Protein AF-A0A9D9H3B2-F1 (afdb_monomer_lite)

Structure (mmCIF, N/CA/C/O backbone):
data_AF-A0A9D9H3B2-F1
#
_entry.id   AF-A0A9D9H3B2-F1
#
loop_
_atom_site.group_PDB
_atom_site.id
_atom_site.type_symbol
_atom_site.label_atom_id
_atom_site.label_alt_id
_atom_site.label_comp_id
_atom_site.label_asym_id
_atom_site.label_entity_id
_atom_site.label_seq_id
_atom_site.pdbx_PDB_ins_code
_atom_site.Cartn_x
_atom_site.Cartn_y
_atom_site.Cartn_z
_atom_site.occupancy
_atom_site.B_iso_or_equiv
_atom_site.auth_seq_id
_atom_site.auth_comp_id
_atom_site.auth_asym_id
_atom_site.auth_atom_id
_atom_site.pdbx_PDB_model_num
ATOM 1 N N . MET A 1 1 ? -29.397 2.496 -4.990 1.00 40.19 1 MET A N 1
ATOM 2 C CA . MET A 1 1 ? -30.088 1.725 -3.930 1.00 40.19 1 MET A CA 1
ATOM 3 C C . MET A 1 1 ? -30.331 0.296 -4.402 1.00 40.19 1 MET A C 1
ATOM 5 O O . MET A 1 1 ? -31.343 0.031 -5.039 1.00 40.19 1 MET A O 1
ATOM 9 N N . LYS A 1 2 ? -29.401 -0.621 -4.127 1.00 34.69 2 LYS A N 1
ATOM 10 C CA . LYS A 1 2 ? -29.615 -2.064 -4.292 1.00 34.69 2 LYS A CA 1
ATOM 11 C C . LYS A 1 2 ? -29.279 -2.721 -2.957 1.00 34.69 2 LYS A C 1
ATOM 13 O O . LYS A 1 2 ? -28.171 -2.572 -2.462 1.00 34.69 2 LYS A O 1
ATOM 18 N N . LYS A 1 3 ? -30.294 -3.327 -2.344 1.00 42.91 3 LYS A N 1
ATOM 19 C CA . LYS A 1 3 ? -30.206 -4.092 -1.098 1.00 42.91 3 LYS A CA 1
ATOM 20 C C . LYS A 1 3 ? -29.809 -5.515 -1.480 1.00 42.91 3 LYS A C 1
ATOM 22 O O . LYS A 1 3 ? -30.503 -6.096 -2.312 1.00 42.91 3 LYS A O 1
ATOM 27 N N . TYR A 1 4 ? -28.764 -6.069 -0.876 1.00 43.66 4 TYR A N 1
ATOM 28 C CA . TYR A 1 4 ? -28.462 -7.493 -0.999 1.00 43.66 4 TYR A CA 1
ATOM 29 C C . TYR A 1 4 ? -28.597 -8.176 0.361 1.00 43.66 4 TYR A C 1
ATOM 31 O O . TYR A 1 4 ? -28.068 -7.725 1.372 1.00 43.66 4 TYR A O 1
ATOM 39 N N . LEU A 1 5 ? -29.430 -9.216 0.346 1.00 35.59 5 LEU A N 1
ATOM 40 C CA . LEU A 1 5 ? -29.776 -10.111 1.440 1.00 35.59 5 LEU A CA 1
ATOM 41 C C . LEU A 1 5 ? -28.624 -11.089 1.695 1.00 35.59 5 LEU A C 1
ATOM 43 O O . LEU A 1 5 ? -28.139 -11.724 0.763 1.00 35.59 5 LEU A O 1
ATOM 47 N N . ILE A 1 6 ? -28.247 -11.241 2.963 1.00 43.28 6 ILE A N 1
ATOM 48 C CA . ILE A 1 6 ? -27.284 -12.235 3.443 1.00 43.28 6 ILE A CA 1
ATOM 49 C C . ILE A 1 6 ? -28.028 -13.562 3.651 1.00 43.28 6 ILE A C 1
ATOM 51 O O . ILE A 1 6 ? -28.992 -13.610 4.416 1.00 43.28 6 ILE A O 1
ATOM 55 N N . LEU A 1 7 ? -27.573 -14.643 3.009 1.00 36.09 7 LEU A N 1
ATOM 56 C CA . LEU A 1 7 ? -27.883 -16.010 3.437 1.00 36.09 7 LEU A CA 1
ATOM 57 C C . LEU A 1 7 ? -26.655 -16.595 4.138 1.00 36.09 7 LEU A C 1
ATOM 59 O O . LEU A 1 7 ? -25.612 -16.801 3.528 1.00 36.09 7 LEU A O 1
ATOM 63 N N . SER A 1 8 ? -26.817 -16.859 5.431 1.00 36.03 8 SER A N 1
ATOM 64 C CA . SER A 1 8 ? -25.875 -17.590 6.272 1.00 36.03 8 SER A CA 1
ATOM 65 C C . SER A 1 8 ? -26.136 -19.094 6.147 1.00 36.03 8 SER A C 1
ATOM 67 O O . SER A 1 8 ? -27.286 -19.528 6.228 1.00 36.03 8 SER A O 1
ATOM 69 N N . ALA A 1 9 ? -25.080 -19.891 5.983 1.00 36.03 9 ALA A N 1
ATOM 70 C CA . ALA A 1 9 ? -25.130 -21.338 6.154 1.00 36.03 9 ALA A CA 1
ATOM 71 C C . ALA A 1 9 ? -23.910 -21.793 6.966 1.00 36.03 9 ALA A C 1
ATOM 73 O O . ALA A 1 9 ? -22.800 -21.912 6.456 1.00 36.03 9 ALA A O 1
ATOM 74 N N . ILE A 1 10 ? -24.148 -22.025 8.256 1.00 40.66 10 ILE A N 1
ATOM 75 C CA . ILE A 1 10 ? -23.237 -22.687 9.190 1.00 40.66 10 ILE A CA 1
ATOM 76 C C . ILE A 1 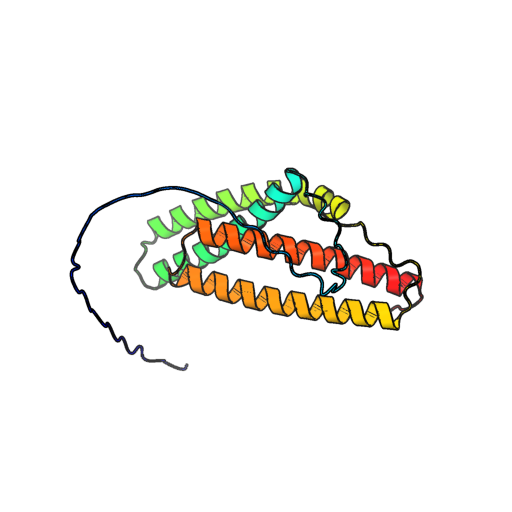10 ? -23.297 -24.188 8.906 1.00 40.66 10 ILE A C 1
ATOM 78 O O . ILE A 1 10 ? -24.382 -24.768 8.926 1.00 40.66 10 ILE A O 1
ATOM 82 N N . SER A 1 11 ? -22.143 -24.826 8.709 1.00 37.66 11 SER A N 1
ATOM 83 C CA . SER A 1 11 ? -22.044 -26.286 8.717 1.00 37.66 11 SER A CA 1
ATOM 84 C C . SER A 1 11 ? -20.989 -26.722 9.728 1.00 37.66 11 SER A C 1
ATOM 86 O O . SER A 1 11 ? -19.793 -26.503 9.556 1.00 37.66 11 SER A O 1
ATOM 88 N N . LEU A 1 12 ? -21.484 -27.297 10.822 1.00 36.19 12 LEU A N 1
ATOM 89 C CA . LEU A 1 12 ? -20.739 -27.873 11.932 1.00 36.19 12 LEU A CA 1
ATOM 90 C C . LEU A 1 12 ? -20.569 -29.371 11.654 1.00 36.19 12 LEU A C 1
ATOM 92 O O . LEU A 1 12 ? -21.574 -30.075 11.597 1.00 36.19 12 LEU A O 1
ATOM 96 N N . LEU A 1 13 ? -19.343 -29.885 11.554 1.00 38.41 13 LEU A N 1
ATOM 97 C CA . LEU A 1 13 ? -19.087 -31.322 11.703 1.00 38.41 13 LEU A CA 1
ATOM 98 C C . LEU A 1 13 ? -17.763 -31.556 12.434 1.00 38.41 13 LEU A C 1
ATOM 100 O O . LEU A 1 13 ? -16.678 -31.353 11.898 1.00 38.41 13 LEU A O 1
ATOM 104 N N . ALA A 1 14 ? -17.888 -32.010 13.679 1.00 38.16 14 ALA A N 1
ATOM 105 C CA . ALA A 1 14 ? -16.830 -32.635 14.454 1.00 38.16 14 ALA A CA 1
ATOM 106 C C . ALA A 1 14 ? -16.854 -34.149 14.213 1.00 38.16 14 ALA A C 1
ATOM 108 O O . ALA A 1 14 ? -17.935 -34.732 14.213 1.00 38.16 14 ALA A O 1
ATOM 109 N N . PHE A 1 15 ? -15.688 -34.796 14.117 1.00 38.56 15 PHE A N 1
ATOM 110 C CA . PHE A 1 15 ? -15.548 -36.200 14.510 1.00 38.56 15 PHE A CA 1
ATOM 111 C C . PHE A 1 15 ? -14.172 -36.493 15.117 1.00 38.56 15 PHE A C 1
ATOM 113 O O . PHE A 1 15 ? -13.122 -36.104 14.612 1.00 38.56 15 PHE A O 1
ATOM 120 N N . THR A 1 16 ? -14.250 -37.167 16.258 1.00 37.09 16 THR A N 1
ATOM 121 C CA . THR A 1 16 ? -13.201 -37.617 17.170 1.00 37.09 16 THR A CA 1
ATOM 122 C C . THR A 1 16 ? -12.337 -38.725 16.558 1.00 37.09 16 THR A C 1
ATOM 124 O O . THR A 1 16 ? -12.814 -39.531 15.764 1.00 37.09 16 THR A O 1
ATOM 127 N N . GLY A 1 17 ? -11.059 -38.761 16.945 1.00 34.25 17 GLY A N 1
ATOM 128 C CA . GLY A 1 17 ? -10.047 -39.639 16.360 1.00 34.25 17 GLY A CA 1
ATOM 129 C C . GLY A 1 17 ? -9.954 -41.067 16.902 1.00 34.25 17 GLY A C 1
ATOM 130 O O . GLY A 1 17 ? -10.768 -41.527 17.695 1.00 34.25 17 GLY A O 1
ATOM 131 N N . CYS A 1 18 ? -8.877 -41.741 16.492 1.00 33.03 18 CYS A N 1
ATOM 132 C CA . CYS A 1 18 ? -8.301 -42.919 17.136 1.00 33.03 18 CYS A CA 1
ATOM 133 C C . CYS A 1 18 ? -6.779 -42.920 16.928 1.00 33.03 18 CYS A C 1
ATOM 135 O O . CYS A 1 18 ? -6.289 -42.740 15.816 1.00 33.03 18 CYS A O 1
ATOM 137 N N . LYS A 1 19 ? -6.044 -43.120 18.028 1.00 37.34 19 LYS A N 1
ATOM 138 C CA . LYS A 1 19 ? -4.600 -43.382 18.079 1.00 37.34 19 LYS A CA 1
ATOM 139 C C . LYS A 1 19 ? -4.350 -44.890 18.021 1.00 37.34 19 LYS A C 1
ATOM 141 O O . LYS A 1 19 ? -4.999 -45.622 18.761 1.00 37.34 19 LYS A O 1
ATOM 146 N N . THR A 1 20 ? -3.304 -45.312 17.313 1.00 38.69 20 THR A N 1
ATOM 147 C CA . THR A 1 20 ? -2.547 -46.543 17.611 1.00 38.69 20 THR A CA 1
ATOM 148 C C . THR A 1 20 ? -1.055 -46.307 17.341 1.00 38.69 20 THR A C 1
ATOM 150 O O . THR A 1 20 ? -0.673 -46.053 16.204 1.00 38.69 20 THR A O 1
ATOM 153 N N . ASN A 1 21 ? -0.226 -46.389 18.391 1.00 35.72 21 ASN A N 1
ATOM 154 C CA . ASN A 1 21 ? 1.238 -46.567 18.317 1.00 35.72 21 ASN A CA 1
ATOM 155 C C . ASN A 1 21 ? 1.533 -48.072 18.085 1.00 35.72 21 ASN A C 1
ATOM 157 O O . ASN A 1 21 ? 0.727 -48.894 18.517 1.00 35.72 21 ASN A O 1
ATOM 161 N N . VAL A 1 22 ? 2.605 -48.522 17.414 1.00 37.78 22 VAL A N 1
ATOM 162 C CA . VAL A 1 22 ? 4.030 -48.743 17.831 1.00 37.78 22 VAL A CA 1
ATOM 163 C C . VAL A 1 22 ? 4.640 -49.709 16.743 1.00 37.78 22 VAL A C 1
ATOM 165 O O . VAL A 1 22 ? 3.812 -50.382 16.122 1.00 37.78 22 VAL A O 1
ATOM 168 N N . PRO A 1 23 ? 5.967 -49.979 16.523 1.00 42.69 23 PRO A N 1
ATOM 169 C CA . PRO A 1 23 ? 7.257 -49.295 16.793 1.00 42.69 23 PRO A CA 1
ATOM 170 C C . PRO A 1 23 ? 8.211 -49.102 15.568 1.00 42.69 23 PRO A C 1
ATOM 172 O O . PRO A 1 23 ? 8.080 -49.736 14.527 1.00 42.69 23 PRO A O 1
ATOM 175 N N . SER A 1 24 ? 9.257 -48.293 15.813 1.00 32.56 24 SER A N 1
ATOM 176 C CA . SER A 1 24 ? 10.600 -48.160 15.197 1.00 32.56 24 SER A CA 1
ATOM 177 C C . SER A 1 24 ? 11.152 -49.239 14.250 1.00 32.56 24 SER A C 1
ATOM 179 O O . SER A 1 24 ? 11.192 -50.415 14.608 1.00 32.56 24 SER A O 1
ATOM 181 N N . SER A 1 25 ? 11.861 -48.790 13.200 1.00 31.12 25 SER A N 1
ATOM 182 C CA . SER A 1 25 ? 13.313 -49.021 13.002 1.00 31.12 25 SER A CA 1
ATOM 183 C C . SER A 1 25 ? 13.881 -48.202 11.828 1.00 31.12 25 SER A C 1
ATOM 185 O O . SER A 1 25 ? 13.153 -47.611 11.044 1.00 31.12 25 SER A O 1
ATOM 187 N N . ASN A 1 26 ? 15.208 -48.135 11.799 1.00 29.39 26 ASN A N 1
ATOM 188 C CA . ASN A 1 26 ? 16.105 -47.110 11.271 1.00 29.39 26 ASN A CA 1
ATOM 189 C C . ASN A 1 26 ? 16.718 -47.490 9.890 1.00 29.39 26 ASN A C 1
ATOM 191 O O . ASN A 1 26 ? 16.769 -48.673 9.564 1.00 29.39 26 ASN A O 1
ATOM 195 N N . VAL A 1 27 ? 17.318 -46.496 9.208 1.00 31.72 27 VAL A N 1
ATOM 196 C CA . VAL A 1 27 ? 18.455 -46.565 8.244 1.00 31.72 27 VAL A CA 1
ATOM 197 C C . VAL A 1 27 ? 18.210 -46.523 6.705 1.00 31.72 27 VAL A C 1
ATOM 199 O O . VAL A 1 27 ? 17.635 -47.426 6.110 1.00 31.72 27 VAL A O 1
ATOM 202 N N . ASN A 1 28 ? 18.880 -45.517 6.105 1.00 27.98 28 ASN A N 1
ATOM 203 C CA . ASN A 1 28 ? 19.522 -45.364 4.776 1.00 27.98 28 ASN A CA 1
ATOM 204 C C . ASN A 1 28 ? 18.783 -44.864 3.514 1.00 27.98 28 ASN A C 1
ATOM 206 O O . ASN A 1 28 ? 18.070 -45.594 2.836 1.00 27.98 28 ASN A O 1
ATOM 210 N N . ASN A 1 29 ? 19.162 -43.630 3.141 1.00 35.16 29 ASN A N 1
ATOM 211 C CA . ASN A 1 29 ? 19.736 -43.171 1.864 1.00 35.16 29 ASN A CA 1
ATOM 212 C C . ASN A 1 29 ? 19.545 -44.038 0.609 1.00 35.16 29 ASN A C 1
ATOM 214 O O . ASN A 1 29 ? 20.114 -45.122 0.504 1.00 35.16 29 ASN A O 1
ATOM 218 N N . ASN A 1 30 ? 18.967 -43.421 -0.428 1.00 32.38 30 ASN A N 1
ATOM 219 C CA . ASN A 1 30 ? 19.555 -43.453 -1.767 1.00 32.38 30 ASN A CA 1
ATOM 220 C C . ASN A 1 30 ? 19.096 -42.256 -2.613 1.00 32.38 30 ASN A C 1
ATOM 222 O O . ASN A 1 30 ? 17.912 -42.088 -2.891 1.00 32.38 30 ASN A O 1
ATOM 226 N N . GLN A 1 31 ? 20.073 -41.459 -3.055 1.00 32.50 31 GLN A N 1
ATOM 227 C CA . GLN A 1 31 ? 19.965 -40.615 -4.242 1.00 32.50 31 GLN A CA 1
ATOM 228 C C . GLN A 1 31 ? 19.648 -41.493 -5.457 1.00 32.50 31 GLN A C 1
ATOM 230 O O . GLN A 1 31 ? 20.290 -42.520 -5.673 1.00 32.50 31 GLN A O 1
ATOM 235 N N . THR A 1 32 ? 18.749 -41.033 -6.322 1.00 32.03 32 THR A N 1
ATOM 236 C CA . THR A 1 32 ? 18.893 -41.288 -7.756 1.00 32.03 32 THR A CA 1
ATOM 237 C C . THR A 1 32 ? 18.532 -40.044 -8.545 1.00 32.03 32 THR A C 1
ATOM 239 O O . THR A 1 32 ? 17.496 -39.416 -8.373 1.00 32.03 32 THR A O 1
ATOM 242 N N . ASN A 1 33 ? 19.509 -39.705 -9.366 1.00 30.55 33 ASN A N 1
ATOM 243 C CA . ASN A 1 33 ? 19.639 -38.606 -10.288 1.00 30.55 33 ASN A CA 1
ATOM 244 C C . ASN A 1 33 ? 18.626 -38.750 -11.440 1.00 30.55 33 ASN A C 1
ATOM 246 O O . ASN A 1 33 ? 18.502 -39.839 -12.003 1.00 30.55 33 ASN A O 1
ATOM 250 N N . SER A 1 34 ? 17.965 -37.670 -11.851 1.00 33.19 34 SER A N 1
ATOM 251 C CA . SER A 1 34 ? 17.520 -37.497 -13.239 1.00 33.19 34 SER A CA 1
ATOM 252 C C . SER A 1 34 ? 17.491 -36.016 -13.588 1.00 33.19 34 SER A C 1
ATOM 254 O O . SER A 1 34 ? 16.946 -35.185 -12.868 1.00 33.19 34 SER A O 1
ATOM 256 N N . GLN A 1 35 ? 18.198 -35.738 -14.672 1.00 29.80 35 GLN A N 1
ATOM 257 C CA . GLN A 1 35 ? 18.652 -34.457 -15.171 1.00 29.80 35 GLN A CA 1
ATOM 258 C C . GLN A 1 35 ? 17.574 -33.684 -15.946 1.00 29.80 35 GLN A C 1
ATOM 260 O O . GLN A 1 35 ? 16.822 -34.273 -16.712 1.00 29.80 35 GLN A O 1
ATOM 265 N N . VAL A 1 36 ? 17.659 -32.356 -15.800 1.00 30.36 36 VAL A N 1
ATOM 266 C CA . VAL A 1 36 ? 17.606 -31.320 -16.850 1.00 30.36 36 VAL A CA 1
ATOM 267 C C . VAL A 1 36 ? 16.294 -31.161 -17.627 1.00 30.36 36 VAL A C 1
ATOM 269 O O . VAL A 1 36 ? 16.028 -31.866 -18.594 1.00 30.36 36 VAL A O 1
ATOM 272 N N . VAL A 1 37 ? 15.581 -30.080 -17.301 1.00 31.25 37 VAL A N 1
ATOM 273 C CA . VAL A 1 37 ? 15.082 -29.136 -18.310 1.00 31.25 37 VAL A CA 1
ATOM 274 C C . VAL A 1 37 ? 15.475 -27.737 -17.831 1.00 31.25 37 VAL A C 1
ATOM 276 O O . VAL A 1 37 ? 14.911 -27.218 -16.871 1.00 31.25 37 VAL A O 1
ATOM 279 N N . GLU A 1 38 ? 16.514 -27.181 -18.455 1.00 35.47 38 GLU A N 1
ATOM 280 C CA . GLU A 1 38 ? 16.868 -25.764 -18.374 1.00 35.47 38 GLU A CA 1
ATOM 281 C C . GLU A 1 38 ? 15.728 -24.939 -18.972 1.00 35.47 38 GLU A C 1
ATOM 283 O O . GLU A 1 38 ? 15.463 -25.031 -20.167 1.00 35.47 38 GLU A O 1
ATOM 288 N N . ASN A 1 39 ? 15.086 -24.111 -18.152 1.00 32.06 39 ASN A N 1
ATOM 289 C CA . ASN A 1 39 ? 14.385 -22.929 -18.628 1.00 32.06 39 ASN A CA 1
ATOM 290 C C . ASN A 1 39 ? 15.060 -21.727 -17.971 1.00 32.06 39 ASN A C 1
ATOM 292 O O . ASN A 1 39 ? 15.099 -21.627 -16.745 1.00 32.06 39 ASN A O 1
ATOM 296 N N . ASN A 1 40 ? 15.637 -20.869 -18.813 1.00 38.44 40 ASN A N 1
ATOM 297 C CA . ASN A 1 40 ? 16.275 -19.612 -18.451 1.00 38.44 40 ASN A CA 1
ATOM 298 C C . ASN A 1 40 ? 15.329 -18.765 -17.596 1.00 38.44 40 ASN A C 1
ATOM 300 O O . ASN A 1 40 ? 14.406 -18.138 -18.112 1.00 38.44 40 ASN A O 1
ATOM 304 N N . VAL A 1 41 ? 15.588 -18.735 -16.293 1.00 36.03 41 VAL A N 1
ATOM 305 C CA . VAL A 1 41 ? 15.118 -17.662 -15.426 1.00 36.03 41 VAL A CA 1
ATOM 306 C C . VAL A 1 41 ? 16.089 -16.517 -15.650 1.00 36.03 41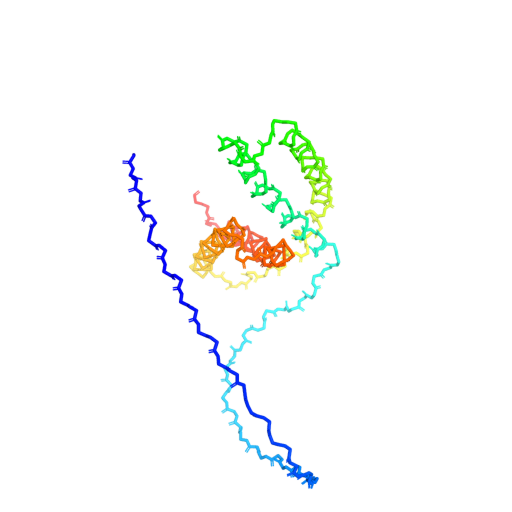 VAL A C 1
ATOM 308 O O . VAL A 1 41 ? 17.250 -16.593 -15.244 1.00 36.03 41 VAL A O 1
ATOM 311 N N . THR A 1 42 ? 15.626 -15.486 -16.351 1.00 30.72 42 THR A N 1
ATOM 312 C CA . THR A 1 42 ? 16.251 -14.166 -16.334 1.00 30.72 42 THR A CA 1
ATOM 313 C C . THR A 1 42 ? 16.414 -13.782 -14.870 1.00 30.72 42 THR A C 1
ATOM 315 O O . THR A 1 42 ? 15.433 -13.571 -14.163 1.00 30.72 42 THR A O 1
ATOM 318 N N . GLN A 1 43 ? 17.656 -13.814 -14.389 1.00 33.84 43 GLN A N 1
ATOM 319 C CA . GLN A 1 43 ? 18.006 -13.383 -13.047 1.00 33.84 43 GLN A CA 1
ATOM 320 C C . GLN A 1 43 ? 17.705 -11.891 -12.944 1.00 33.84 43 GLN A C 1
ATOM 322 O O . GLN A 1 43 ? 18.483 -11.064 -13.414 1.00 33.84 43 GLN A O 1
ATOM 327 N N . THR A 1 44 ? 16.595 -11.548 -12.300 1.00 32.91 44 THR A N 1
ATOM 328 C CA . THR A 1 44 ? 16.496 -10.280 -11.584 1.00 32.91 44 THR A CA 1
ATOM 329 C C . THR A 1 44 ? 17.635 -10.284 -10.562 1.00 32.91 44 THR A C 1
ATOM 331 O O . THR A 1 44 ? 17.753 -11.266 -9.817 1.00 32.91 44 THR A O 1
ATOM 334 N N . PRO A 1 45 ? 18.524 -9.277 -10.521 1.00 39.12 45 PRO A N 1
ATOM 335 C CA . PRO A 1 45 ? 19.495 -9.200 -9.447 1.00 39.12 45 PRO A CA 1
ATOM 336 C C . PRO A 1 45 ? 18.700 -9.048 -8.151 1.00 39.12 45 PRO A C 1
ATOM 338 O O . PRO A 1 45 ? 18.055 -8.032 -7.913 1.00 39.12 45 PRO A O 1
ATOM 341 N N . SER A 1 46 ? 18.703 -10.094 -7.328 1.00 41.84 46 SER A N 1
ATOM 342 C CA . SER A 1 46 ? 18.231 -10.040 -5.952 1.00 41.84 46 SER A CA 1
ATOM 343 C C . SER A 1 46 ? 19.251 -9.238 -5.146 1.00 41.84 46 SER A C 1
ATOM 345 O O . SER A 1 46 ? 20.067 -9.801 -4.415 1.00 41.84 46 SER A O 1
ATOM 347 N N . THR A 1 47 ? 19.270 -7.925 -5.365 1.00 51.34 47 THR A N 1
ATOM 348 C CA . THR A 1 47 ? 19.885 -6.981 -4.441 1.00 51.34 47 THR A CA 1
ATOM 349 C C . THR A 1 47 ? 18.987 -6.988 -3.213 1.00 51.34 47 THR A C 1
ATOM 351 O O . THR A 1 47 ? 17.839 -6.557 -3.289 1.00 51.34 47 THR A O 1
ATOM 354 N N . GLU A 1 48 ? 19.461 -7.572 -2.112 1.00 57.44 48 GLU A N 1
ATOM 355 C CA . GLU A 1 48 ? 18.798 -7.395 -0.821 1.00 57.44 48 GLU A CA 1
ATOM 356 C C . GLU A 1 48 ? 18.717 -5.894 -0.555 1.00 57.44 48 GLU A C 1
ATOM 358 O O . GLU A 1 48 ? 19.748 -5.220 -0.505 1.00 57.44 48 GLU A O 1
ATOM 363 N N . LEU A 1 49 ? 17.491 -5.385 -0.455 1.00 64.12 49 LEU A N 1
ATOM 364 C CA . LEU A 1 49 ? 17.265 -3.974 -0.210 1.00 64.12 49 LEU A CA 1
ATOM 365 C C . LEU A 1 49 ? 17.770 -3.605 1.183 1.00 64.12 49 LEU A C 1
ATOM 367 O O . LEU A 1 49 ? 17.749 -4.416 2.119 1.00 64.12 49 LEU A O 1
ATOM 371 N N . SER A 1 50 ? 18.248 -2.373 1.314 1.00 75.50 50 SER A N 1
ATOM 372 C CA . SER A 1 50 ? 18.747 -1.852 2.579 1.00 75.50 50 SER A CA 1
ATOM 373 C C . SER A 1 50 ? 17.699 -1.943 3.704 1.00 75.50 50 SER A C 1
ATOM 375 O O . SER A 1 50 ? 16.487 -2.011 3.487 1.00 75.50 50 SER A O 1
ATOM 377 N N . GLY A 1 51 ? 18.160 -1.908 4.961 1.00 73.81 51 GLY A N 1
ATOM 378 C CA . GLY A 1 51 ? 17.254 -1.796 6.114 1.00 73.81 51 GLY A CA 1
ATOM 379 C C . GLY A 1 51 ? 16.379 -0.533 6.070 1.00 73.81 51 GLY A C 1
ATOM 380 O O . GLY A 1 51 ? 15.285 -0.522 6.639 1.00 73.81 51 GLY A O 1
ATOM 381 N N . ASP A 1 52 ? 16.840 0.489 5.348 1.00 83.12 52 ASP A N 1
ATOM 382 C CA . ASP A 1 52 ? 16.129 1.738 5.094 1.00 83.12 52 ASP A CA 1
ATOM 383 C C . ASP A 1 52 ? 14.934 1.498 4.152 1.00 83.12 52 ASP A C 1
ATOM 385 O O . ASP A 1 52 ? 13.823 1.925 4.459 1.00 83.12 52 ASP A O 1
ATOM 389 N N . ALA A 1 53 ? 15.103 0.701 3.092 1.00 88.12 53 ALA A N 1
ATOM 390 C CA . ALA A 1 53 ? 14.012 0.318 2.192 1.00 88.12 53 ALA A CA 1
ATOM 391 C C . ALA A 1 53 ? 12.929 -0.526 2.878 1.00 88.12 53 ALA A C 1
ATOM 393 O O . ALA A 1 53 ? 11.742 -0.234 2.756 1.00 88.12 53 ALA A O 1
ATOM 394 N N . ASN A 1 54 ? 13.316 -1.516 3.688 1.00 91.44 54 ASN A N 1
ATOM 395 C CA . ASN A 1 54 ? 12.335 -2.303 4.448 1.00 91.44 54 ASN A CA 1
ATOM 396 C C . ASN A 1 54 ? 11.522 -1.436 5.423 1.00 91.44 54 ASN A C 1
ATOM 398 O O . ASN A 1 54 ? 10.327 -1.670 5.615 1.00 91.44 54 ASN A O 1
ATOM 402 N N . SER A 1 55 ? 12.164 -0.437 6.036 1.00 93.94 55 SER A N 1
ATOM 403 C CA . SER A 1 55 ? 11.494 0.504 6.940 1.00 93.94 55 SER A CA 1
ATOM 404 C C . SER A 1 55 ? 10.526 1.419 6.188 1.00 93.94 55 SER A C 1
ATOM 406 O O . SER A 1 55 ? 9.432 1.668 6.687 1.00 93.94 55 SER A O 1
ATOM 408 N N . TYR A 1 56 ? 10.895 1.863 4.985 1.00 96.62 56 TYR A N 1
ATOM 409 C CA . TYR A 1 56 ? 10.036 2.643 4.093 1.00 96.62 56 TYR A CA 1
ATOM 410 C C . TYR A 1 56 ? 8.782 1.860 3.678 1.00 96.62 56 TYR A C 1
ATOM 412 O O . TYR A 1 56 ? 7.670 2.324 3.924 1.00 96.62 56 TYR A O 1
ATOM 420 N N . PHE A 1 57 ? 8.932 0.635 3.159 1.00 97.00 57 PHE A N 1
ATOM 421 C CA . PHE A 1 57 ? 7.774 -0.171 2.742 1.00 97.00 57 PHE A CA 1
ATOM 422 C C . PHE A 1 57 ? 6.859 -0.521 3.915 1.00 97.00 57 PHE A C 1
ATOM 424 O O . PHE A 1 57 ? 5.639 -0.464 3.791 1.00 97.00 57 PHE A O 1
ATOM 431 N N . SER A 1 58 ? 7.442 -0.837 5.076 1.00 96.75 58 SER A N 1
ATOM 432 C CA . SER A 1 58 ? 6.660 -1.113 6.286 1.00 96.75 58 SER A CA 1
ATOM 433 C C . SER A 1 58 ? 5.905 0.128 6.771 1.00 96.75 58 SER A C 1
ATOM 435 O O . SER A 1 58 ? 4.801 -0.002 7.294 1.00 96.75 58 SER A O 1
ATOM 437 N N . ALA A 1 59 ? 6.486 1.325 6.620 1.00 97.94 59 ALA A N 1
ATOM 438 C CA . ALA A 1 59 ? 5.837 2.570 7.012 1.00 97.94 59 ALA A CA 1
ATOM 439 C C . ALA A 1 59 ? 4.619 2.875 6.132 1.00 97.94 59 ALA A C 1
ATOM 441 O O . ALA A 1 59 ? 3.552 3.150 6.679 1.00 97.94 59 ALA A O 1
ATOM 442 N N . LYS A 1 60 ? 4.756 2.745 4.806 1.00 98.31 60 LYS A N 1
ATOM 443 C CA . LYS A 1 60 ? 3.643 2.888 3.853 1.00 98.31 60 LYS A CA 1
ATOM 444 C C . LYS A 1 60 ? 2.545 1.859 4.107 1.00 98.31 60 LYS A C 1
ATOM 446 O O . LYS A 1 60 ? 1.415 2.238 4.379 1.00 98.31 60 LYS A O 1
ATOM 451 N N . ALA A 1 61 ? 2.906 0.580 4.220 1.00 98.38 61 ALA A N 1
ATOM 452 C CA . ALA A 1 61 ? 1.943 -0.479 4.523 1.00 98.38 61 ALA A CA 1
ATOM 453 C C . ALA A 1 61 ? 1.175 -0.255 5.838 1.00 98.38 61 ALA A C 1
ATOM 455 O O . ALA A 1 61 ? 0.011 -0.637 5.977 1.00 98.38 61 ALA A O 1
ATOM 456 N N . GLU A 1 62 ? 1.825 0.348 6.837 1.00 98.50 62 GLU A N 1
ATOM 457 C CA . GLU A 1 62 ? 1.171 0.698 8.092 1.00 98.50 62 GLU A CA 1
ATOM 458 C C . GLU A 1 62 ? 0.270 1.932 7.990 1.00 98.50 62 GLU A C 1
ATOM 460 O O . GLU A 1 62 ? -0.735 1.974 8.702 1.00 98.50 62 GLU A O 1
ATOM 465 N N . LYS A 1 63 ? 0.572 2.888 7.105 1.00 98.62 63 LYS A N 1
ATOM 466 C CA . LYS A 1 63 ? -0.348 3.983 6.766 1.00 98.62 63 LYS A CA 1
ATOM 467 C C . LYS A 1 63 ? -1.603 3.449 6.072 1.00 98.62 63 LYS A C 1
ATOM 469 O O . LYS A 1 63 ? -2.695 3.732 6.552 1.00 98.62 63 LYS A O 1
ATOM 474 N N . ASP A 1 64 ? -1.461 2.568 5.084 1.00 98.38 64 ASP A N 1
ATOM 475 C CA . ASP A 1 64 ? -2.613 1.974 4.381 1.00 98.38 64 ASP A CA 1
ATOM 476 C C . ASP A 1 64 ? -3.511 1.194 5.358 1.00 98.38 64 ASP A C 1
ATOM 478 O O . ASP A 1 64 ? -4.740 1.277 5.344 1.00 98.38 64 ASP A O 1
ATOM 482 N N . TRP A 1 65 ? -2.900 0.479 6.310 1.00 98.62 65 TRP A N 1
ATOM 483 C CA . TRP A 1 65 ? -3.646 -0.159 7.395 1.00 98.62 65 TRP A CA 1
ATOM 484 C C . TRP A 1 65 ? -4.401 0.851 8.274 1.00 98.62 65 TRP A C 1
ATOM 486 O O .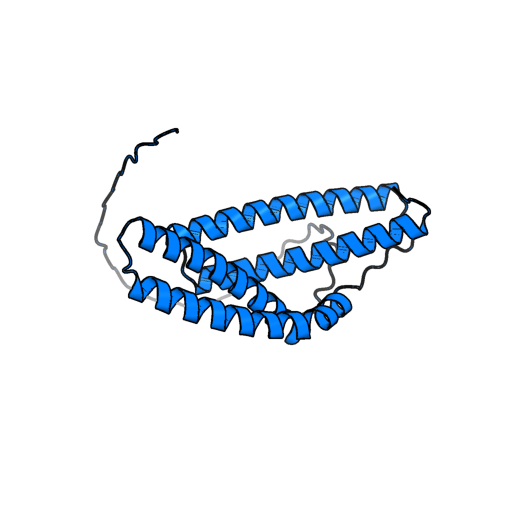 TRP A 1 65 ? -5.528 0.570 8.695 1.00 98.62 65 TRP A O 1
ATOM 496 N N . ILE A 1 66 ? -3.784 1.996 8.596 1.00 98.62 66 ILE A N 1
ATOM 497 C CA . ILE A 1 66 ? -4.424 3.065 9.375 1.00 98.62 66 ILE A CA 1
ATOM 498 C C . ILE A 1 66 ? -5.657 3.591 8.638 1.00 98.62 66 ILE A C 1
ATOM 500 O O . ILE A 1 66 ? -6.697 3.739 9.284 1.00 98.62 66 ILE A O 1
ATOM 504 N N . ASP A 1 67 ? -5.574 3.796 7.326 1.00 98.44 67 ASP A N 1
ATOM 505 C CA . ASP A 1 67 ? -6.696 4.265 6.510 1.00 98.44 67 ASP A CA 1
ATOM 506 C C . ASP A 1 67 ? -7.874 3.290 6.569 1.00 98.44 67 ASP A C 1
ATOM 508 O O . ASP A 1 67 ? -9.001 3.670 6.914 1.00 98.44 67 ASP A O 1
ATOM 512 N N . VAL A 1 68 ? -7.610 1.994 6.380 1.00 98.25 68 VAL A N 1
ATOM 513 C CA . VAL A 1 68 ? -8.650 0.960 6.498 1.00 98.25 68 VAL A CA 1
ATOM 514 C C . VAL A 1 68 ? -9.231 0.897 7.920 1.00 98.25 68 VAL A C 1
ATOM 516 O O . VAL A 1 68 ? -10.435 0.676 8.108 1.00 98.25 68 VAL A O 1
ATOM 519 N N . GLU A 1 69 ? -8.406 1.091 8.952 1.00 98.31 69 GLU A N 1
ATOM 520 C CA . GLU A 1 69 ? -8.843 1.078 10.351 1.00 98.31 69 GLU A CA 1
ATOM 521 C C . GLU A 1 69 ? -9.673 2.323 10.724 1.00 98.31 69 GLU A C 1
ATOM 523 O O . GLU A 1 69 ? -10.613 2.212 11.524 1.00 98.31 69 GLU A O 1
ATOM 528 N N . LEU A 1 70 ? -9.371 3.485 10.134 1.00 98.31 70 LEU A N 1
ATOM 529 C CA . LEU A 1 70 ? -10.152 4.718 10.256 1.00 98.31 70 LEU A CA 1
ATOM 530 C C . LEU A 1 70 ? -11.522 4.568 9.591 1.00 98.31 70 LEU A C 1
ATOM 532 O O . LEU A 1 70 ? -12.535 4.858 10.235 1.00 98.31 70 LEU A O 1
ATOM 536 N N . ASP A 1 71 ? -11.570 4.033 8.372 1.00 97.88 71 ASP A N 1
ATOM 537 C CA . ASP A 1 71 ? -12.817 3.745 7.655 1.00 97.88 71 ASP A CA 1
ATOM 538 C C . ASP A 1 71 ? -13.711 2.777 8.435 1.00 97.88 71 ASP A C 1
ATOM 540 O O . ASP A 1 71 ? -14.923 2.983 8.595 1.00 97.88 71 ASP A O 1
ATOM 544 N N . LYS A 1 72 ? -13.105 1.726 8.995 1.00 96.75 72 LYS A N 1
ATOM 545 C CA . LYS A 1 72 ? -13.801 0.777 9.867 1.00 96.75 72 LYS A CA 1
ATOM 546 C C . LYS A 1 72 ? -14.335 1.460 11.126 1.00 96.75 72 LYS A C 1
ATOM 548 O O . LYS A 1 72 ? -15.499 1.256 11.477 1.00 96.75 72 LYS A O 1
ATOM 553 N N . ALA A 1 73 ? -13.524 2.283 11.792 1.00 97.44 73 ALA A N 1
ATOM 554 C CA . ALA A 1 73 ? -13.940 3.017 12.984 1.00 97.44 73 ALA A CA 1
ATOM 555 C C . ALA A 1 73 ? -15.082 4.004 12.683 1.00 97.44 73 ALA A C 1
ATOM 557 O O . ALA A 1 73 ? -16.022 4.119 13.474 1.00 97.44 73 ALA A O 1
ATOM 558 N N . GLU A 1 74 ? -15.047 4.681 11.531 1.00 98.00 74 GLU A N 1
ATOM 559 C CA . GLU A 1 74 ? -16.134 5.552 11.088 1.00 98.00 74 GLU A CA 1
ATOM 560 C C . GLU A 1 74 ? -17.412 4.746 10.832 1.00 98.00 74 GLU A C 1
ATOM 562 O O . GLU A 1 74 ? -18.491 5.130 11.292 1.00 98.00 74 GLU A O 1
ATOM 567 N N . TYR A 1 75 ? -17.316 3.604 10.150 1.00 96.94 75 TYR A N 1
ATOM 568 C CA . TYR A 1 75 ? -18.463 2.725 9.936 1.00 96.94 75 TYR A CA 1
ATOM 569 C C . TYR A 1 75 ? -19.083 2.247 11.261 1.00 96.94 75 TYR A C 1
ATOM 571 O O . TYR A 1 75 ? -20.307 2.315 11.428 1.00 96.94 75 TYR A O 1
ATOM 579 N N . GLU A 1 76 ? -18.260 1.801 12.213 1.00 97.31 76 GLU A N 1
ATOM 580 C CA . GLU A 1 76 ? -18.687 1.362 13.549 1.00 97.31 76 GLU A CA 1
ATOM 581 C C . GLU A 1 76 ? -19.328 2.499 14.354 1.00 97.31 76 GLU A C 1
ATOM 583 O O . GLU A 1 76 ? -20.344 2.297 15.023 1.00 97.31 76 GLU A O 1
ATOM 588 N N . TYR A 1 77 ? -18.803 3.718 14.242 1.00 98.06 77 TYR A N 1
ATOM 589 C CA . TYR A 1 77 ? -19.424 4.897 14.837 1.00 98.06 77 TYR A CA 1
ATOM 590 C C . TYR A 1 77 ? -20.795 5.188 14.214 1.00 98.06 77 TYR A C 1
ATOM 592 O O . TYR A 1 77 ? -21.798 5.341 14.918 1.00 98.06 77 TYR A O 1
ATOM 600 N N . ARG A 1 78 ? -20.878 5.207 12.878 1.00 98.00 78 ARG A N 1
ATOM 601 C CA . ARG A 1 78 ? -22.119 5.515 12.146 1.00 98.00 78 ARG A CA 1
ATOM 602 C C . ARG A 1 78 ? -23.213 4.475 12.357 1.00 98.00 78 ARG A C 1
ATOM 604 O O . ARG A 1 78 ? -24.394 4.822 12.305 1.00 98.00 78 ARG A O 1
ATOM 611 N N . ASN A 1 79 ? -22.844 3.216 12.580 1.00 97.44 79 ASN A N 1
ATOM 612 C CA . ASN A 1 79 ? -23.792 2.138 12.857 1.00 97.44 79 ASN A CA 1
ATOM 613 C C . ASN A 1 79 ? -24.130 1.987 14.358 1.00 97.44 79 ASN A C 1
ATOM 615 O O . ASN A 1 79 ? -25.013 1.201 14.701 1.00 97.44 79 ASN A O 1
ATOM 619 N N . GLY A 1 80 ? -23.475 2.761 15.233 1.00 97.44 80 GLY A N 1
ATOM 620 C CA . GLY A 1 80 ? -23.710 2.786 16.678 1.00 97.44 80 GLY A CA 1
ATOM 621 C C . GLY A 1 80 ? -23.004 1.686 17.475 1.00 97.44 80 GLY A C 1
ATOM 622 O O . GLY A 1 80 ? -23.283 1.549 18.666 1.00 97.44 80 GLY A O 1
ATOM 623 N N . SER A 1 81 ? -22.112 0.910 16.852 1.00 97.12 81 SER A N 1
ATOM 624 C CA . SER A 1 81 ? -21.284 -0.098 17.536 1.00 97.12 81 SER A CA 1
ATOM 625 C C . SER A 1 81 ? -20.086 0.513 18.267 1.00 97.12 81 SER A C 1
ATOM 627 O O . SER A 1 81 ? -19.535 -0.137 19.150 1.00 97.12 81 SER A O 1
ATOM 629 N N . LEU A 1 82 ? -19.707 1.751 17.931 1.00 97.38 82 LEU A N 1
ATOM 630 C CA . LEU A 1 82 ? -18.663 2.534 18.596 1.00 97.38 82 LEU A CA 1
ATOM 631 C C . LEU A 1 82 ? -19.256 3.843 19.134 1.00 97.38 82 LEU A C 1
ATOM 633 O O . LEU A 1 82 ? -19.999 4.532 18.427 1.00 97.38 82 LEU A O 1
ATOM 637 N N . SER A 1 83 ? -18.950 4.208 20.382 1.00 98.25 83 SER A N 1
ATOM 638 C CA . SER A 1 83 ? -19.399 5.494 20.931 1.00 98.25 83 SER A CA 1
ATOM 639 C C . SER A 1 83 ? -18.621 6.674 20.335 1.00 98.25 83 SER A C 1
ATOM 641 O O . SER A 1 83 ? -17.539 6.518 19.772 1.00 98.25 83 SER A O 1
ATOM 643 N N . ALA A 1 84 ? -19.159 7.889 20.478 1.00 98.19 84 ALA A N 1
ATOM 644 C CA . ALA A 1 84 ? -18.499 9.098 19.981 1.00 98.19 84 ALA A CA 1
ATOM 645 C C . ALA A 1 84 ? -17.130 9.346 20.642 1.00 98.19 84 ALA A C 1
ATOM 647 O O . ALA A 1 84 ? -16.191 9.762 19.964 1.00 98.19 84 ALA A O 1
ATOM 648 N N . ASP A 1 85 ? -17.012 9.085 21.948 1.00 98.31 85 ASP A N 1
ATOM 649 C CA . ASP A 1 85 ? -15.760 9.275 22.686 1.00 98.31 85 ASP A CA 1
ATOM 650 C C . ASP A 1 85 ? -14.714 8.225 22.287 1.00 98.31 85 ASP A C 1
ATOM 652 O O . ASP A 1 85 ? -13.554 8.574 22.064 1.00 98.31 85 ASP A O 1
ATOM 656 N N . GLU A 1 86 ? -15.124 6.961 22.118 1.00 98.12 86 GLU A N 1
ATOM 657 C CA . GLU A 1 86 ? -14.241 5.890 21.632 1.00 98.12 86 GLU A CA 1
ATOM 658 C C . GLU A 1 86 ? -13.762 6.161 20.204 1.00 98.12 86 GLU A C 1
ATOM 660 O O . GLU A 1 86 ? -12.565 6.071 19.936 1.00 98.12 86 GLU A O 1
ATOM 665 N N . PHE A 1 87 ? -14.667 6.559 19.302 1.00 98.38 87 PHE A N 1
ATOM 666 C CA . PHE A 1 87 ? -14.316 6.936 17.933 1.00 98.38 87 PHE A CA 1
ATOM 667 C C . PHE A 1 87 ? -13.309 8.083 17.907 1.00 98.38 87 PHE A C 1
ATOM 669 O O . PHE A 1 87 ? -12.280 7.994 17.240 1.00 98.38 87 PHE A O 1
ATOM 676 N N . LYS A 1 88 ? -13.572 9.148 18.674 1.00 98.44 88 LYS A N 1
ATOM 677 C CA . LYS A 1 88 ? -12.683 10.308 18.744 1.00 98.44 88 LYS A CA 1
ATOM 678 C C . LYS A 1 88 ? -11.298 9.933 19.268 1.00 98.44 88 LYS A C 1
ATOM 680 O O . LYS A 1 88 ? -10.311 10.398 18.707 1.00 98.44 88 LYS A O 1
ATOM 685 N N . SER A 1 89 ? -11.224 9.121 20.323 1.00 98.31 89 SER A N 1
ATOM 686 C CA . SER A 1 89 ? -9.942 8.659 20.866 1.00 98.31 89 SER A CA 1
ATOM 687 C C . SER A 1 89 ? -9.176 7.843 19.829 1.00 98.31 89 SER A C 1
ATOM 689 O O . SER A 1 89 ? -8.026 8.153 19.540 1.00 98.31 89 SER A O 1
ATOM 691 N N . LYS A 1 90 ? -9.839 6.856 19.213 1.00 98.00 90 LYS A N 1
ATOM 692 C CA . LYS A 1 90 ? -9.226 5.978 18.211 1.00 98.00 90 LYS A CA 1
ATOM 693 C C . LYS A 1 90 ? -8.719 6.760 17.001 1.00 98.00 90 LYS A C 1
ATOM 695 O O . LYS A 1 90 ? -7.611 6.516 16.541 1.00 98.00 90 LYS A O 1
ATOM 700 N N . LYS A 1 91 ? -9.504 7.726 16.520 1.00 98.31 91 LYS A N 1
ATOM 701 C CA . LYS A 1 91 ? -9.124 8.601 15.410 1.00 98.31 91 LYS A CA 1
ATOM 702 C C . LYS A 1 91 ? -7.862 9.410 15.722 1.00 98.31 91 LYS A C 1
ATOM 704 O O . LYS A 1 91 ? -6.948 9.418 14.912 1.00 98.31 91 LYS A O 1
ATOM 709 N N . ILE A 1 92 ? -7.793 10.038 16.898 1.00 98.38 92 ILE A N 1
ATOM 710 C CA . ILE A 1 92 ? -6.614 10.816 17.313 1.00 98.38 92 ILE A CA 1
ATOM 711 C C . ILE A 1 92 ? -5.369 9.926 17.374 1.00 98.38 92 ILE A C 1
ATOM 713 O O . ILE A 1 92 ? -4.339 10.295 16.818 1.00 98.38 92 ILE A O 1
ATOM 717 N N . ASP A 1 93 ? -5.477 8.751 18.001 1.00 98.31 93 ASP A N 1
ATOM 718 C CA . ASP A 1 93 ? -4.350 7.825 18.146 1.00 98.31 93 ASP A CA 1
ATOM 719 C C . ASP A 1 93 ? -3.824 7.343 16.781 1.00 98.31 93 ASP A C 1
ATOM 721 O O . ASP A 1 93 ? -2.611 7.234 16.580 1.00 98.31 93 ASP A O 1
ATOM 725 N N . LEU A 1 94 ? -4.730 7.072 15.835 1.00 98.38 94 LEU A N 1
ATOM 726 C CA . LEU A 1 94 ? -4.392 6.659 14.472 1.00 98.38 94 LEU A CA 1
ATOM 727 C C . LEU A 1 94 ? -3.741 7.801 13.675 1.00 98.38 94 LEU A C 1
ATOM 729 O O . LEU A 1 94 ? -2.658 7.604 13.135 1.00 98.38 94 LEU A O 1
ATOM 733 N N . GLU A 1 95 ? -4.314 9.008 13.690 1.00 98.06 95 GLU A N 1
ATOM 734 C CA . GLU A 1 95 ? -3.748 10.188 13.010 1.00 98.06 95 GLU A CA 1
ATOM 735 C C . GLU A 1 95 ? -2.384 10.612 13.596 1.00 98.06 95 GLU A C 1
ATOM 737 O O . GLU A 1 95 ? -1.508 11.117 12.889 1.00 98.06 95 GLU A O 1
ATOM 742 N N . ASP A 1 96 ? -2.175 10.453 14.909 1.00 98.38 96 ASP A N 1
ATOM 743 C CA . ASP A 1 96 ? -0.871 10.684 15.550 1.00 98.38 96 ASP A CA 1
ATOM 744 C C . ASP A 1 96 ? 0.191 9.694 15.049 1.00 98.38 96 ASP A C 1
ATOM 746 O O . ASP A 1 96 ? 1.351 10.073 14.821 1.00 98.38 96 ASP A O 1
ATOM 750 N N . ARG A 1 97 ? -0.208 8.432 14.867 1.00 98.06 97 ARG A N 1
ATOM 751 C CA . ARG A 1 97 ? 0.658 7.369 14.354 1.00 98.06 97 ARG A CA 1
ATOM 752 C C . ARG A 1 97 ? 0.985 7.580 12.880 1.00 98.06 97 ARG A C 1
ATOM 754 O O . ARG A 1 97 ? 2.163 7.575 12.538 1.00 98.06 97 ARG A O 1
ATOM 761 N N . GLU A 1 98 ? -0.017 7.862 12.057 1.00 98.19 98 GLU A N 1
ATOM 762 C CA . GLU A 1 98 ? 0.131 8.176 10.632 1.00 98.19 98 GLU A CA 1
ATOM 763 C C . GLU A 1 98 ? 1.117 9.330 10.421 1.00 98.19 98 GLU A C 1
ATOM 765 O O . GLU A 1 98 ? 2.116 9.177 9.729 1.00 98.19 98 GLU A O 1
ATOM 770 N N . ARG A 1 99 ? 0.958 10.441 11.157 1.00 98.12 99 ARG A N 1
ATOM 771 C CA . ARG A 1 99 ? 1.904 11.574 11.114 1.00 98.12 99 ARG A CA 1
ATOM 772 C C . ARG A 1 99 ? 3.337 11.207 11.485 1.00 98.12 99 ARG A C 1
ATOM 774 O O . ARG A 1 99 ? 4.265 11.950 11.166 1.00 98.12 99 ARG A O 1
ATOM 781 N N . THR A 1 100 ? 3.535 10.155 12.270 1.00 97.62 100 THR A N 1
ATOM 782 C CA . THR A 1 100 ? 4.876 9.674 12.611 1.00 97.62 100 THR A CA 1
ATOM 783 C C . THR A 1 100 ? 5.460 8.860 11.464 1.00 97.62 100 THR A C 1
ATOM 785 O O . THR A 1 100 ? 6.617 9.086 11.119 1.00 97.62 100 THR A O 1
ATOM 788 N N . LEU A 1 101 ? 4.650 7.989 10.859 1.00 97.81 101 LEU A N 1
ATOM 789 C CA . LEU A 1 101 ? 5.020 7.183 9.697 1.00 97.81 101 LEU A CA 1
ATOM 790 C C . LEU A 1 101 ? 5.315 8.052 8.473 1.00 97.81 101 LEU A C 1
ATOM 792 O O . LEU A 1 101 ? 6.335 7.826 7.839 1.00 97.81 101 LEU A O 1
ATOM 796 N N . GLU A 1 102 ? 4.525 9.101 8.232 1.00 97.62 102 GLU A N 1
ATOM 797 C CA . GLU A 1 102 ? 4.745 10.089 7.163 1.00 97.62 102 GLU A CA 1
ATOM 798 C C . GLU A 1 102 ? 6.174 10.644 7.194 1.00 97.62 102 GLU A C 1
ATOM 800 O O . GLU A 1 102 ? 6.908 10.612 6.219 1.00 97.62 102 GLU A O 1
ATOM 805 N N . ARG A 1 103 ? 6.638 11.073 8.374 1.00 96.06 103 ARG A N 1
ATOM 806 C CA . ARG A 1 103 ? 7.999 11.612 8.515 1.00 96.06 103 ARG A CA 1
ATOM 807 C C . ARG A 1 103 ? 9.072 10.560 8.262 1.00 96.06 103 ARG A C 1
ATOM 809 O O . ARG A 1 103 ? 10.188 10.912 7.887 1.00 96.06 103 ARG A O 1
ATOM 816 N N . THR A 1 104 ? 8.779 9.298 8.570 1.00 94.56 104 THR A N 1
ATOM 817 C CA . THR A 1 104 ? 9.680 8.183 8.277 1.00 94.56 104 THR A CA 1
ATOM 818 C C . THR A 1 104 ? 9.729 7.936 6.776 1.00 94.56 104 THR A C 1
ATOM 820 O O . THR A 1 104 ? 10.833 7.888 6.239 1.00 94.56 104 THR A O 1
ATOM 823 N N . GLU A 1 105 ? 8.576 7.867 6.115 1.00 94.75 105 GLU A N 1
ATOM 824 C CA . GLU A 1 105 ? 8.454 7.742 4.662 1.00 94.75 105 GLU A CA 1
ATOM 825 C C . GLU A 1 105 ? 9.222 8.856 3.941 1.00 94.75 105 GLU A C 1
ATOM 827 O O . GLU A 1 105 ? 10.191 8.546 3.251 1.00 94.75 105 GLU A O 1
ATOM 832 N N . ASP A 1 106 ? 8.911 10.128 4.219 1.00 94.38 106 ASP A N 1
ATOM 833 C CA . ASP A 1 106 ? 9.562 11.304 3.616 1.00 94.38 106 ASP A CA 1
ATOM 834 C C . ASP A 1 106 ? 11.093 11.259 3.742 1.00 94.38 106 ASP A C 1
ATOM 836 O O . ASP A 1 106 ? 11.848 11.673 2.860 1.00 94.38 106 ASP A O 1
ATOM 840 N N . SER A 1 107 ? 11.589 10.791 4.893 1.00 94.12 107 SER A N 1
ATOM 841 C CA . SER A 1 107 ? 13.029 10.751 5.164 1.00 94.12 107 SER A CA 1
ATOM 842 C C . SER A 1 107 ? 13.763 9.651 4.395 1.00 94.12 107 SER A C 1
ATOM 844 O O . SER A 1 107 ? 14.983 9.739 4.221 1.00 94.12 107 SER A O 1
ATOM 846 N N . LEU A 1 108 ? 13.033 8.621 3.963 1.00 95.44 108 LEU A N 1
ATOM 847 C CA . LEU A 1 108 ? 13.568 7.420 3.332 1.00 95.44 108 LEU A CA 1
ATOM 848 C C . LEU A 1 108 ? 13.269 7.363 1.829 1.00 95.44 108 LEU A C 1
ATOM 850 O O . LEU A 1 108 ? 14.049 6.742 1.114 1.00 95.44 108 LEU A O 1
ATOM 854 N N . GLU A 1 109 ? 12.227 8.041 1.344 1.00 93.25 109 GLU A N 1
ATOM 855 C CA . GLU A 1 109 ? 11.768 8.030 -0.054 1.00 93.25 109 GLU A CA 1
ATOM 856 C C . GLU A 1 109 ? 12.921 8.218 -1.048 1.00 93.25 109 GLU A C 1
ATOM 858 O O . GLU A 1 109 ? 13.264 7.298 -1.789 1.00 93.25 109 GLU A O 1
ATOM 863 N N . TYR A 1 110 ? 13.648 9.336 -0.955 1.00 90.75 110 TYR A N 1
ATOM 864 C CA . TYR A 1 110 ? 14.788 9.610 -1.840 1.00 90.75 110 TYR A CA 1
ATOM 865 C C . TYR A 1 110 ? 15.908 8.556 -1.756 1.00 90.75 110 TYR A C 1
ATOM 867 O O . TYR A 1 110 ? 16.657 8.334 -2.712 1.00 90.75 110 TYR A O 1
ATOM 875 N N . ILE A 1 111 ? 16.096 7.927 -0.590 1.00 91.00 111 ILE A N 1
ATOM 876 C CA . ILE A 1 111 ? 17.106 6.874 -0.420 1.00 91.00 111 ILE A CA 1
ATOM 877 C C . ILE A 1 111 ? 16.674 5.629 -1.194 1.00 91.00 111 ILE A C 1
ATOM 879 O O . ILE A 1 111 ? 17.506 5.058 -1.903 1.00 91.00 111 ILE A O 1
ATOM 883 N N . VAL A 1 112 ? 15.400 5.254 -1.071 1.00 92.62 112 VAL A N 1
ATOM 884 C CA . VAL A 1 112 ? 14.807 4.075 -1.705 1.00 92.62 112 VAL A CA 1
ATOM 885 C C . VAL A 1 112 ? 14.713 4.247 -3.213 1.00 92.62 112 VAL A C 1
ATOM 887 O O . VAL A 1 112 ? 15.218 3.393 -3.936 1.00 92.62 112 VAL A O 1
ATOM 890 N N . GLU A 1 113 ? 14.175 5.364 -3.704 1.00 90.31 113 GLU A N 1
ATOM 891 C CA . GLU A 1 113 ? 14.110 5.658 -5.143 1.00 90.31 113 GLU A CA 1
ATOM 892 C C . GLU A 1 113 ? 15.491 5.564 -5.791 1.00 90.31 113 GLU A C 1
ATOM 894 O O . GLU A 1 113 ? 15.677 4.901 -6.813 1.00 90.31 113 GLU A O 1
ATOM 899 N N . ARG A 1 114 ? 16.505 6.165 -5.155 1.00 89.62 114 ARG A N 1
ATOM 900 C CA . ARG A 1 114 ? 17.887 6.100 -5.639 1.00 89.62 114 ARG A CA 1
ATOM 901 C C . ARG A 1 114 ? 18.440 4.675 -5.634 1.00 89.62 114 ARG A C 1
ATOM 903 O O . ARG A 1 114 ? 19.230 4.340 -6.513 1.00 89.62 114 ARG A O 1
ATOM 910 N N . GLU A 1 115 ? 18.098 3.865 -4.635 1.00 90.31 115 GLU A N 1
ATOM 911 C CA . GLU A 1 115 ? 18.510 2.457 -4.560 1.00 90.31 115 GLU A CA 1
ATOM 912 C C . GLU A 1 115 ? 17.860 1.617 -5.670 1.00 90.31 115 GLU A C 1
ATOM 914 O O . GLU A 1 115 ? 18.518 0.748 -6.244 1.00 90.31 115 GLU A O 1
ATOM 919 N N . LEU A 1 116 ? 16.604 1.916 -6.010 1.00 89.00 116 LEU A N 1
ATOM 920 C CA . LEU A 1 116 ? 15.826 1.216 -7.034 1.00 89.00 116 LEU A CA 1
ATOM 921 C C . LEU A 1 116 ? 16.104 1.697 -8.468 1.00 89.00 116 LEU A C 1
ATOM 923 O O . LEU A 1 116 ? 15.884 0.939 -9.411 1.00 89.00 116 LEU A O 1
ATOM 927 N N . SER A 1 117 ? 16.630 2.911 -8.651 1.00 84.19 117 SER A N 1
ATOM 928 C CA . SER A 1 117 ? 16.902 3.540 -9.958 1.00 84.19 117 SER A CA 1
ATOM 929 C C . SER A 1 117 ? 18.117 2.946 -10.699 1.00 84.19 117 SER A C 1
ATOM 931 O O . SER A 1 117 ? 19.069 3.652 -11.042 1.00 84.19 117 SER A O 1
ATOM 933 N N . VAL A 1 118 ? 18.123 1.633 -10.949 1.00 80.12 118 VAL A N 1
ATOM 934 C CA . VAL A 1 118 ? 19.268 0.886 -11.515 1.00 80.12 118 VAL A CA 1
ATOM 935 C C . VAL A 1 118 ? 18.955 0.193 -12.847 1.00 80.12 118 VAL A C 1
ATOM 937 O O . VAL A 1 118 ? 19.439 -0.908 -13.116 1.00 80.12 118 VAL A O 1
ATOM 940 N N . TYR A 1 119 ? 18.170 0.838 -13.708 1.00 87.38 119 TYR A N 1
ATOM 941 C CA . TYR A 1 119 ? 17.775 0.275 -15.001 1.00 87.38 119 TYR A CA 1
ATOM 942 C C . TYR A 1 119 ? 18.703 0.703 -16.148 1.00 87.38 119 TYR A C 1
ATOM 944 O O . TYR A 1 119 ? 18.984 1.887 -16.343 1.00 87.38 119 TYR A O 1
ATOM 952 N N . ASP A 1 120 ? 19.170 -0.275 -16.932 1.00 88.62 120 ASP A N 1
ATOM 953 C CA . ASP A 1 120 ? 19.938 -0.049 -18.160 1.00 88.62 120 ASP A CA 1
ATOM 954 C C . ASP A 1 120 ? 19.117 -0.453 -19.389 1.00 88.62 120 ASP A C 1
ATOM 956 O O . ASP A 1 120 ? 18.909 -1.634 -19.670 1.00 88.62 120 ASP A O 1
ATOM 960 N N . PHE A 1 121 ? 18.679 0.553 -20.143 1.00 91.94 121 PHE A N 1
ATOM 961 C CA . PHE A 1 121 ? 17.941 0.383 -21.395 1.00 91.94 121 PHE A CA 1
ATOM 962 C C . PHE A 1 121 ? 18.829 0.504 -22.637 1.00 91.94 121 PHE A C 1
ATOM 964 O O . PHE A 1 121 ? 18.328 0.610 -23.761 1.00 91.94 121 PHE A O 1
ATOM 971 N N . SER A 1 122 ? 20.154 0.490 -22.468 1.00 88.62 122 SER A N 1
ATOM 972 C CA . SER A 1 122 ? 21.092 0.555 -23.585 1.00 88.62 122 SER A CA 1
ATOM 973 C C . SER A 1 122 ? 20.825 -0.573 -24.583 1.00 88.62 122 SER A C 1
ATOM 975 O O . SER A 1 122 ? 20.943 -1.755 -24.273 1.00 88.62 122 SER A O 1
ATOM 977 N N . GLY A 1 123 ? 20.493 -0.198 -25.818 1.00 89.50 123 GLY A N 1
ATOM 978 C CA . GLY A 1 123 ? 20.252 -1.141 -26.910 1.00 89.50 123 GLY A CA 1
ATOM 979 C C . GLY A 1 123 ? 18.799 -1.576 -27.093 1.00 89.50 123 GLY A C 1
ATOM 980 O O . GLY A 1 123 ? 18.531 -2.248 -28.088 1.00 89.50 123 GLY A O 1
ATOM 981 N N . LYS A 1 124 ? 17.869 -1.163 -26.221 1.00 95.12 124 LYS A N 1
ATOM 982 C CA . LYS A 1 124 ? 16.435 -1.300 -26.501 1.00 95.12 124 LYS A CA 1
ATOM 983 C C . LYS A 1 124 ? 15.972 -0.253 -27.507 1.00 95.12 124 LYS A C 1
ATOM 985 O O . LYS A 1 124 ? 16.470 0.875 -27.531 1.00 95.12 124 LYS A O 1
ATOM 990 N N . ASN A 1 125 ? 15.011 -0.632 -28.339 1.00 96.12 125 ASN A N 1
ATOM 991 C CA . ASN A 1 125 ? 14.311 0.283 -29.235 1.00 96.12 125 ASN A CA 1
ATOM 992 C C . ASN A 1 125 ? 12.949 0.720 -28.660 1.00 96.12 125 ASN A C 1
ATOM 994 O O . ASN A 1 125 ? 12.486 0.183 -27.658 1.00 96.12 125 ASN A O 1
ATOM 998 N N . ILE A 1 126 ? 12.303 1.689 -29.317 1.00 96.75 126 ILE A N 1
ATOM 999 C CA . ILE A 1 126 ? 11.025 2.273 -28.873 1.00 96.75 126 ILE A CA 1
ATOM 1000 C C . ILE A 1 126 ? 9.934 1.207 -28.685 1.00 96.75 126 ILE A C 1
ATOM 1002 O O . ILE A 1 126 ? 9.254 1.221 -27.670 1.00 96.75 126 ILE A O 1
ATOM 1006 N N . GLU A 1 127 ? 9.766 0.262 -29.615 1.00 97.12 127 GLU A N 1
ATOM 1007 C CA . GLU A 1 127 ? 8.696 -0.746 -29.509 1.00 97.12 127 GLU A CA 1
ATOM 1008 C C . GLU A 1 127 ? 8.932 -1.715 -28.340 1.00 97.12 127 GLU A C 1
ATOM 1010 O O . GLU A 1 127 ? 7.984 -2.158 -27.691 1.00 97.12 127 GLU A O 1
ATOM 1015 N N . GLU A 1 128 ? 10.197 -2.034 -28.051 1.00 97.56 128 GLU A N 1
ATOM 1016 C CA . GLU A 1 128 ? 10.558 -2.849 -26.887 1.00 97.56 128 GLU A CA 1
ATOM 1017 C C . GLU A 1 128 ? 10.219 -2.118 -25.584 1.00 97.56 128 GLU A C 1
ATOM 1019 O O . GLU A 1 128 ? 9.589 -2.706 -24.710 1.00 97.56 128 GLU A O 1
ATOM 1024 N N . LEU A 1 129 ? 10.554 -0.828 -25.488 1.00 97.38 129 LEU A N 1
ATOM 1025 C CA . LEU A 1 129 ? 10.232 0.004 -24.325 1.00 97.38 129 LEU A CA 1
ATOM 1026 C C . LEU A 1 129 ? 8.719 0.198 -24.145 1.00 97.38 129 LEU A C 1
ATOM 1028 O O . LEU A 1 129 ? 8.219 0.063 -23.036 1.00 97.38 129 LEU A O 1
ATOM 1032 N N . LEU A 1 130 ? 7.964 0.429 -25.224 1.00 97.44 130 LEU A N 1
ATOM 1033 C CA . LEU A 1 130 ? 6.497 0.515 -25.166 1.00 97.44 130 LEU A CA 1
ATOM 1034 C C . LEU A 1 130 ? 5.846 -0.815 -24.765 1.00 97.44 130 LEU A C 1
ATOM 1036 O O . LEU A 1 130 ? 4.766 -0.842 -24.178 1.00 97.44 130 LEU A O 1
ATOM 1040 N N . THR A 1 131 ? 6.473 -1.939 -25.105 1.00 97.88 131 THR A N 1
ATOM 1041 C CA . THR A 1 131 ? 6.011 -3.250 -24.641 1.00 97.88 131 THR A CA 1
ATOM 1042 C C . THR A 1 131 ? 6.257 -3.413 -23.149 1.00 97.88 131 THR A C 1
ATOM 1044 O O . THR A 1 131 ? 5.333 -3.810 -22.448 1.00 97.88 131 THR A O 1
ATOM 1047 N N . GLU A 1 132 ? 7.438 -3.031 -22.660 1.00 97.31 132 GLU A N 1
ATOM 1048 C CA . GLU A 1 132 ? 7.734 -3.043 -21.224 1.00 97.31 132 GLU A CA 1
ATOM 1049 C C . GLU A 1 132 ? 6.813 -2.105 -20.441 1.00 97.31 132 GLU A C 1
ATOM 1051 O O . GLU A 1 132 ? 6.273 -2.532 -19.427 1.00 97.31 132 GLU A O 1
ATOM 1056 N N . LYS A 1 133 ? 6.530 -0.898 -20.951 1.00 97.25 133 LYS A N 1
ATOM 1057 C CA . LYS A 1 133 ? 5.571 0.029 -20.330 1.00 97.25 133 LYS A CA 1
ATOM 1058 C C . LYS A 1 133 ? 4.185 -0.605 -20.167 1.00 97.25 133 LYS A C 1
ATOM 1060 O O . LYS A 1 133 ? 3.631 -0.619 -19.078 1.00 97.25 133 LYS A O 1
ATOM 1065 N N . ARG A 1 134 ? 3.651 -1.240 -21.219 1.00 98.19 134 ARG A N 1
ATOM 1066 C CA . ARG A 1 134 ? 2.360 -1.960 -21.139 1.00 98.19 134 ARG A CA 1
ATOM 1067 C C . ARG A 1 134 ? 2.379 -3.118 -20.139 1.00 98.19 134 ARG A C 1
ATOM 1069 O O . ARG A 1 134 ? 1.352 -3.425 -19.535 1.00 98.19 134 ARG A O 1
ATOM 1076 N N . ASP A 1 135 ? 3.513 -3.800 -20.002 1.00 98.19 135 ASP A N 1
ATOM 1077 C CA . ASP A 1 135 ? 3.669 -4.880 -19.027 1.00 98.19 135 ASP A CA 1
ATOM 1078 C C . ASP A 1 135 ? 3.748 -4.340 -17.589 1.00 98.19 135 ASP A C 1
ATOM 1080 O O . ASP A 1 135 ? 3.256 -5.003 -16.672 1.00 98.19 135 ASP A O 1
ATOM 1084 N N . VAL A 1 136 ? 4.330 -3.153 -17.385 1.00 98.06 136 VAL A N 1
ATOM 1085 C CA . VAL A 1 136 ? 4.323 -2.428 -16.104 1.00 98.06 136 VAL A CA 1
ATOM 1086 C C . VAL A 1 136 ? 2.899 -2.020 -15.734 1.00 98.06 136 VAL A C 1
ATOM 1088 O O . VAL A 1 136 ? 2.395 -2.504 -14.722 1.00 98.06 136 VAL A O 1
ATOM 1091 N N . GLU A 1 137 ? 2.193 -1.310 -16.620 1.00 98.00 137 GLU A N 1
ATOM 1092 C CA . GLU A 1 137 ? 0.789 -0.912 -16.421 1.00 98.00 137 GLU A CA 1
ATOM 1093 C C . GLU A 1 137 ? -0.096 -2.121 -16.073 1.00 98.00 137 GLU A C 1
ATOM 1095 O O . GLU A 1 137 ? -0.971 -2.077 -15.206 1.00 98.00 137 GLU A O 1
ATOM 1100 N N . LYS A 1 138 ? 0.111 -3.259 -16.747 1.00 98.56 138 LYS A N 1
ATOM 1101 C CA . LYS A 1 138 ? -0.642 -4.485 -16.461 1.00 98.56 138 LYS A CA 1
ATOM 1102 C C . LYS A 1 138 ? -0.374 -5.016 -15.050 1.00 98.56 138 LYS A C 1
ATOM 1104 O O . LYS A 1 138 ? -1.307 -5.512 -14.421 1.00 98.56 138 LYS A O 1
ATOM 1109 N N . GLN A 1 139 ? 0.870 -4.963 -14.581 1.00 98.44 139 GLN A N 1
ATOM 1110 C CA . GLN A 1 139 ? 1.235 -5.418 -13.238 1.00 98.44 139 GLN A CA 1
ATOM 1111 C C . GLN A 1 139 ? 0.699 -4.476 -12.157 1.00 98.44 139 GLN A C 1
ATOM 1113 O O . GLN A 1 139 ? 0.186 -4.969 -11.158 1.00 98.44 139 GLN A O 1
ATOM 1118 N N . GLU A 1 140 ? 0.725 -3.163 -12.378 1.00 98.06 140 GLU A N 1
ATOM 1119 C CA . GLU A 1 140 ? 0.120 -2.173 -11.473 1.00 98.06 140 GLU A CA 1
ATOM 1120 C C . GLU A 1 140 ? -1.380 -2.430 -11.291 1.00 98.06 140 GLU A C 1
ATOM 1122 O O . GLU A 1 140 ? -1.861 -2.569 -10.170 1.00 98.06 140 GLU A O 1
ATOM 1127 N N . ASN A 1 141 ? -2.113 -2.644 -12.389 1.00 98.25 141 ASN A N 1
ATOM 1128 C CA . ASN A 1 141 ? -3.535 -3.005 -12.328 1.00 98.25 141 ASN A CA 1
ATOM 1129 C C . ASN A 1 141 ? -3.788 -4.329 -11.570 1.00 98.25 141 ASN A C 1
ATOM 1131 O O . ASN A 1 141 ? -4.842 -4.531 -10.960 1.00 98.25 141 ASN A O 1
ATOM 1135 N N . GLU A 1 142 ? -2.858 -5.286 -11.651 1.00 98.50 142 GLU A N 1
ATOM 1136 C CA . GLU A 1 142 ? -2.949 -6.546 -10.906 1.00 98.50 142 GLU A CA 1
ATOM 1137 C C . GLU A 1 142 ? -2.701 -6.335 -9.403 1.00 98.50 142 GLU A C 1
ATOM 1139 O O . GLU A 1 142 ? -3.381 -6.984 -8.599 1.00 98.50 142 GLU A O 1
ATOM 1144 N N . LEU A 1 143 ? -1.789 -5.427 -9.039 1.00 98.31 143 LEU A N 1
ATOM 1145 C CA . LEU A 1 143 ? -1.488 -5.035 -7.658 1.00 98.31 143 LEU A CA 1
ATOM 1146 C C . LEU A 1 143 ? -2.639 -4.263 -7.016 1.00 98.31 143 LEU A C 1
ATOM 1148 O O . LEU A 1 143 ? -3.063 -4.658 -5.935 1.00 98.31 143 LEU A O 1
ATOM 1152 N N . GLU A 1 144 ? -3.242 -3.297 -7.713 1.00 98.38 144 GLU A N 1
ATOM 1153 C CA . GLU A 1 144 ? -4.425 -2.562 -7.228 1.00 98.38 144 GLU A CA 1
ATOM 1154 C C . GLU A 1 144 ? -5.570 -3.535 -6.881 1.00 98.38 144 GLU A C 1
ATOM 1156 O O . GLU A 1 144 ? -6.218 -3.470 -5.832 1.00 98.38 144 GLU A O 1
ATOM 1161 N N . LEU A 1 145 ? -5.798 -4.537 -7.737 1.00 98.44 145 LEU A N 1
ATOM 1162 C CA . LEU A 1 145 ? -6.792 -5.572 -7.463 1.00 98.44 145 LEU A CA 1
ATOM 1163 C C . LEU A 1 145 ? -6.396 -6.483 -6.285 1.00 98.44 145 LEU A C 1
ATOM 1165 O O . LEU A 1 145 ? -7.275 -7.036 -5.613 1.00 98.44 145 LEU A O 1
ATOM 1169 N N . GLU A 1 146 ? -5.103 -6.733 -6.084 1.00 98.56 146 GLU A N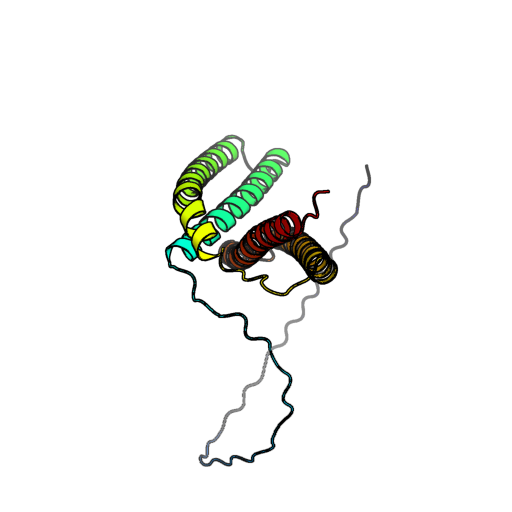 1
ATOM 1170 C CA . GLU A 1 146 ? -4.581 -7.495 -4.946 1.00 98.56 146 GLU A CA 1
ATOM 1171 C C . GLU A 1 146 ? -4.779 -6.728 -3.634 1.00 98.56 146 GLU A C 1
ATOM 1173 O O . GLU A 1 146 ? -5.309 -7.304 -2.680 1.00 98.56 146 GLU A O 1
ATOM 1178 N N . GLU A 1 147 ? -4.455 -5.437 -3.624 1.00 98.44 147 GLU A N 1
ATOM 1179 C CA . GLU A 1 147 ? -4.652 -4.516 -2.506 1.00 98.44 147 GLU A CA 1
ATOM 1180 C C . GLU A 1 147 ? -6.127 -4.445 -2.104 1.00 98.44 147 GLU A C 1
ATOM 1182 O O . GLU A 1 147 ? -6.479 -4.748 -0.964 1.00 98.44 147 GLU A O 1
ATOM 1187 N N . HIS A 1 148 ? -7.035 -4.194 -3.050 1.00 98.38 148 HIS A N 1
ATOM 1188 C CA . HIS A 1 148 ? -8.469 -4.152 -2.752 1.00 98.38 148 HIS A CA 1
ATOM 1189 C C . HIS A 1 148 ? -8.993 -5.442 -2.105 1.00 98.38 148 HIS A C 1
ATOM 1191 O O . HIS A 1 148 ? -9.817 -5.407 -1.186 1.00 98.38 148 HIS A O 1
ATOM 1197 N N . LYS A 1 149 ? -8.515 -6.608 -2.560 1.00 98.62 149 LYS A N 1
ATOM 1198 C CA . LYS A 1 149 ? -8.873 -7.890 -1.933 1.00 98.62 149 LYS A CA 1
ATOM 1199 C C . LYS A 1 149 ? -8.297 -8.001 -0.528 1.00 98.62 149 LYS A C 1
ATOM 1201 O O . LYS A 1 149 ? -8.976 -8.527 0.353 1.00 98.62 149 LYS A O 1
ATOM 1206 N N . LEU A 1 150 ? -7.065 -7.542 -0.325 1.00 98.69 150 LEU A N 1
ATOM 1207 C CA . LEU A 1 150 ? -6.398 -7.564 0.969 1.00 98.69 150 LEU A CA 1
ATOM 1208 C C . LEU A 1 150 ? -7.139 -6.699 1.997 1.00 98.69 150 LEU A C 1
ATOM 1210 O O . LEU A 1 150 ? -7.407 -7.154 3.114 1.00 98.69 150 LEU A O 1
ATOM 1214 N N . GLU A 1 151 ? -7.532 -5.489 1.607 1.00 98.31 151 GLU A N 1
ATOM 1215 C CA . GLU A 1 151 ? -8.348 -4.615 2.443 1.00 98.31 151 GLU A CA 1
ATOM 1216 C C . GLU A 1 151 ? -9.693 -5.253 2.796 1.00 98.31 151 GLU A C 1
ATOM 1218 O O . GLU A 1 151 ? -10.116 -5.217 3.953 1.00 98.31 151 GLU A O 1
ATOM 1223 N N . ASP A 1 152 ? -10.370 -5.876 1.828 1.00 98.19 152 ASP A N 1
ATOM 1224 C CA . ASP A 1 152 ? -11.632 -6.574 2.069 1.00 98.19 152 ASP A CA 1
ATOM 1225 C C . ASP A 1 152 ? -11.457 -7.759 3.028 1.00 98.19 152 ASP A C 1
ATOM 1227 O O . ASP A 1 152 ? -12.267 -7.938 3.943 1.00 98.19 152 ASP A O 1
ATOM 1231 N N . GLU A 1 153 ? -10.389 -8.549 2.878 1.00 98.44 153 GLU A N 1
ATOM 1232 C CA . GLU A 1 153 ? -10.044 -9.619 3.818 1.00 98.44 153 GLU A CA 1
ATOM 1233 C C . GLU A 1 153 ? -9.876 -9.079 5.244 1.00 98.44 153 GLU A C 1
ATOM 1235 O O . GLU A 1 153 ? -10.409 -9.670 6.192 1.00 98.44 153 GLU A O 1
ATOM 1240 N N . TYR A 1 154 ? -9.185 -7.949 5.404 1.00 98.38 154 TYR A N 1
ATOM 1241 C CA . TYR A 1 154 ? -8.975 -7.326 6.710 1.00 98.38 154 TYR A CA 1
ATOM 1242 C C . TYR A 1 154 ? -10.263 -6.730 7.288 1.00 98.38 154 TYR A C 1
ATOM 1244 O O . TYR A 1 154 ? -10.611 -7.003 8.442 1.00 98.38 154 TYR A O 1
ATOM 1252 N N . ARG A 1 155 ? -11.038 -5.988 6.485 1.00 96.38 155 ARG A N 1
ATOM 1253 C CA . ARG A 1 155 ? -12.332 -5.404 6.887 1.00 96.38 155 ARG A CA 1
ATOM 1254 C C . ARG A 1 155 ? -13.315 -6.472 7.362 1.00 96.38 155 ARG A C 1
ATOM 1256 O O . ARG A 1 155 ? -14.025 -6.265 8.348 1.00 96.38 155 ARG A O 1
ATOM 1263 N N . LEU A 1 156 ? -13.338 -7.624 6.692 1.00 96.19 156 LEU A N 1
ATOM 1264 C CA . LEU A 1 156 ? -14.175 -8.771 7.057 1.00 96.19 156 LEU A CA 1
ATOM 1265 C C . LEU A 1 156 ? -13.642 -9.559 8.268 1.00 96.19 156 LEU A C 1
ATOM 1267 O O . LEU A 1 156 ? -14.344 -10.435 8.774 1.00 96.19 156 LEU A O 1
ATOM 1271 N N . GLY A 1 157 ? -12.435 -9.247 8.751 1.00 96.56 157 GLY A N 1
ATOM 1272 C CA . GLY A 1 157 ? -11.783 -9.941 9.861 1.00 96.56 157 GLY A CA 1
ATOM 1273 C C . GLY A 1 157 ? -11.260 -11.333 9.497 1.00 96.56 157 GLY A C 1
ATOM 1274 O O . GLY A 1 157 ? -11.081 -12.162 10.388 1.00 96.56 157 GLY A O 1
ATOM 1275 N N . ASN A 1 158 ? -11.042 -11.604 8.206 1.00 98.38 158 ASN A N 1
ATOM 1276 C CA . ASN A 1 158 ? -10.483 -12.871 7.727 1.00 98.38 158 ASN A CA 1
ATOM 1277 C C . ASN A 1 158 ? -8.972 -12.966 7.971 1.00 98.38 158 ASN A C 1
ATOM 1279 O O . ASN A 1 158 ? -8.444 -14.073 8.053 1.00 98.38 158 ASN A O 1
ATOM 1283 N N . ILE A 1 159 ? -8.301 -11.820 8.089 1.00 98.56 159 ILE A N 1
ATOM 1284 C CA . ILE A 1 159 ? -6.881 -11.709 8.419 1.00 98.56 159 ILE A CA 1
ATOM 1285 C C . ILE A 1 159 ? -6.672 -10.743 9.582 1.00 98.56 159 ILE A C 1
ATOM 1287 O O . ILE A 1 159 ? -7.486 -9.856 9.855 1.00 98.56 159 ILE A O 1
ATOM 1291 N N . THR A 1 160 ? -5.566 -10.936 10.283 1.00 98.44 160 THR A N 1
ATOM 1292 C CA . THR A 1 160 ? -5.109 -10.073 11.370 1.00 98.44 160 THR A CA 1
ATOM 1293 C C . THR A 1 160 ? -4.397 -8.829 10.841 1.00 98.44 160 THR A C 1
ATOM 1295 O O . THR A 1 160 ? -4.027 -8.754 9.671 1.00 98.44 160 THR A O 1
ATOM 1298 N N . LYS A 1 161 ? -4.155 -7.855 11.730 1.00 97.94 161 LYS A N 1
ATOM 1299 C CA . LYS A 1 161 ? -3.307 -6.695 11.425 1.00 97.94 161 LYS A CA 1
ATOM 1300 C C . LYS A 1 161 ? -1.929 -7.131 10.925 1.00 97.94 161 LYS A C 1
ATOM 1302 O O . LYS A 1 161 ? -1.482 -6.634 9.905 1.00 97.94 161 LYS A O 1
ATOM 1307 N N . ASP A 1 162 ? -1.262 -8.042 11.629 1.00 98.31 162 ASP A N 1
ATOM 1308 C CA . ASP A 1 162 ? 0.112 -8.428 11.287 1.00 98.31 162 ASP A CA 1
ATOM 1309 C C . ASP A 1 162 ? 0.177 -9.100 9.906 1.00 98.31 162 ASP A C 1
ATOM 1311 O O . ASP A 1 162 ? 1.095 -8.837 9.133 1.00 98.31 162 ASP A O 1
ATOM 1315 N N . GLU A 1 163 ? -0.830 -9.908 9.559 1.00 98.50 163 GLU A N 1
ATOM 1316 C CA . GLU A 1 163 ? -0.964 -10.499 8.222 1.00 98.50 163 GLU A CA 1
ATOM 1317 C C . GLU A 1 163 ? -1.264 -9.447 7.146 1.00 98.50 163 GLU A C 1
ATOM 1319 O O . GLU A 1 163 ? -0.708 -9.541 6.052 1.00 98.50 163 GLU A O 1
ATOM 1324 N N . PHE A 1 164 ? -2.109 -8.451 7.445 1.00 98.62 164 PHE A N 1
ATOM 1325 C CA . PHE A 1 164 ? -2.353 -7.324 6.543 1.00 98.62 164 PHE A CA 1
ATOM 1326 C C . PHE A 1 164 ? -1.054 -6.566 6.277 1.00 98.62 164 PHE A C 1
ATOM 1328 O O . PHE A 1 164 ? -0.642 -6.470 5.128 1.00 98.62 164 PHE A O 1
ATOM 1335 N N . ILE A 1 165 ? -0.363 -6.120 7.331 1.00 98.44 165 ILE A N 1
ATOM 1336 C CA . ILE A 1 165 ? 0.888 -5.359 7.217 1.00 98.44 165 ILE A CA 1
ATOM 1337 C C . ILE A 1 165 ? 1.931 -6.151 6.431 1.00 98.44 165 ILE A C 1
ATOM 1339 O O . ILE A 1 165 ? 2.572 -5.597 5.543 1.00 98.44 165 ILE A O 1
ATOM 1343 N N . GLN A 1 166 ? 2.083 -7.450 6.707 1.00 98.25 166 GLN A N 1
ATOM 1344 C CA . GLN A 1 166 ? 3.030 -8.296 5.982 1.00 98.25 166 GLN A CA 1
ATOM 1345 C C . GLN A 1 166 ? 2.721 -8.357 4.479 1.00 98.25 166 GLN A C 1
ATOM 1347 O O . GLN A 1 166 ? 3.631 -8.209 3.662 1.00 98.25 166 GLN A O 1
ATOM 1352 N N . LYS A 1 167 ? 1.459 -8.605 4.111 1.00 98.62 167 LYS A N 1
ATOM 1353 C CA . LYS A 1 167 ? 1.053 -8.697 2.703 1.00 98.62 167 LYS A CA 1
ATOM 1354 C C . LYS A 1 167 ? 1.141 -7.331 2.014 1.00 98.62 167 LYS A C 1
ATOM 1356 O O . LYS A 1 167 ? 1.720 -7.256 0.936 1.00 98.62 167 LYS A O 1
ATOM 1361 N N . GLN A 1 168 ? 0.666 -6.271 2.666 1.00 98.69 168 GLN A N 1
ATOM 1362 C CA . GLN A 1 168 ? 0.703 -4.902 2.153 1.00 98.69 168 GLN A CA 1
ATOM 1363 C C . GLN A 1 168 ? 2.143 -4.420 1.954 1.00 98.69 168 GLN A C 1
ATOM 1365 O O . GLN A 1 168 ? 2.458 -3.875 0.909 1.00 98.69 168 GLN A O 1
ATOM 1370 N N . THR A 1 169 ? 3.068 -4.738 2.868 1.00 98.31 169 THR A N 1
ATOM 1371 C CA . THR A 1 169 ? 4.503 -4.426 2.686 1.00 98.31 169 THR A CA 1
ATOM 1372 C C . THR A 1 169 ? 5.045 -5.028 1.387 1.00 98.31 169 THR A C 1
ATOM 1374 O O . THR A 1 169 ? 5.799 -4.380 0.668 1.00 98.31 169 THR A O 1
ATOM 1377 N N . SER A 1 170 ? 4.633 -6.255 1.050 1.00 97.69 170 SER A N 1
ATOM 1378 C CA . SER A 1 170 ? 5.039 -6.904 -0.200 1.00 97.69 170 SER A CA 1
ATOM 1379 C C . SER A 1 170 ? 4.341 -6.338 -1.442 1.00 97.69 170 SER A C 1
ATOM 1381 O O . SER A 1 170 ? 4.872 -6.504 -2.542 1.00 97.69 170 SER A O 1
ATOM 1383 N N . ILE A 1 171 ? 3.145 -5.759 -1.309 1.00 98.50 171 ILE A N 1
ATOM 1384 C CA . ILE A 1 171 ? 2.454 -5.043 -2.392 1.00 98.50 171 ILE A CA 1
ATOM 1385 C C . ILE A 1 171 ? 3.189 -3.727 -2.647 1.00 98.50 171 ILE A C 1
ATOM 1387 O O . ILE A 1 171 ? 3.752 -3.571 -3.727 1.00 98.50 171 ILE A O 1
ATOM 1391 N N . VAL A 1 172 ? 3.349 -2.899 -1.614 1.00 98.12 172 VAL A N 1
ATOM 1392 C CA . VAL A 1 172 ? 4.052 -1.609 -1.663 1.00 98.12 172 VAL A CA 1
ATOM 1393 C C . VAL A 1 172 ? 5.467 -1.739 -2.237 1.00 98.12 172 VAL A C 1
ATOM 1395 O O . VAL A 1 172 ? 5.891 -0.917 -3.048 1.00 98.12 172 VAL A O 1
ATOM 1398 N N . GLU A 1 173 ? 6.228 -2.767 -1.844 1.00 96.94 173 GLU A N 1
ATOM 1399 C CA . GLU A 1 173 ? 7.567 -3.000 -2.404 1.00 96.94 173 GLU A CA 1
ATOM 1400 C C . GLU A 1 173 ? 7.525 -3.236 -3.925 1.00 96.94 173 GLU A C 1
ATOM 1402 O O . GLU A 1 173 ? 8.423 -2.794 -4.645 1.00 96.94 173 GLU A O 1
ATOM 1407 N N . ARG A 1 174 ? 6.515 -3.960 -4.424 1.00 97.62 174 ARG A N 1
ATOM 1408 C CA . ARG A 1 174 ? 6.353 -4.220 -5.861 1.00 97.62 174 ARG A CA 1
ATOM 1409 C C . ARG A 1 174 ? 5.882 -2.972 -6.597 1.00 97.62 174 ARG A C 1
ATOM 1411 O O . ARG A 1 174 ? 6.457 -2.689 -7.639 1.00 97.62 174 ARG A O 1
ATOM 1418 N N . GLU A 1 175 ? 4.920 -2.238 -6.046 1.00 97.88 175 GLU A N 1
ATOM 1419 C CA . GLU A 1 175 ? 4.433 -0.968 -6.605 1.00 97.88 175 GLU A CA 1
ATOM 1420 C C . GLU A 1 175 ? 5.576 0.030 -6.743 1.00 97.88 175 GLU A C 1
ATOM 1422 O O . GLU A 1 175 ? 5.901 0.431 -7.849 1.00 97.88 175 GLU A O 1
ATOM 1427 N N . THR A 1 176 ? 6.326 0.275 -5.664 1.00 96.12 176 THR A N 1
ATOM 1428 C CA . THR A 1 176 ? 7.461 1.215 -5.691 1.00 96.12 176 THR A CA 1
ATOM 1429 C C . THR A 1 176 ? 8.503 0.830 -6.754 1.00 96.12 176 THR A C 1
ATOM 1431 O O . THR A 1 176 ? 9.124 1.683 -7.382 1.00 96.12 176 THR A O 1
ATOM 1434 N N . LYS A 1 177 ? 8.737 -0.472 -6.972 1.00 95.62 177 LYS A N 1
ATOM 1435 C CA . LYS A 1 177 ? 9.661 -0.939 -8.020 1.00 95.62 177 LYS A CA 1
ATOM 1436 C C . LYS A 1 177 ? 9.116 -0.725 -9.427 1.00 95.62 177 LYS A C 1
ATOM 1438 O O . LYS A 1 177 ? 9.929 -0.493 -10.324 1.00 95.62 177 LYS A O 1
ATOM 1443 N N . LEU A 1 178 ? 7.805 -0.879 -9.614 1.00 97.06 178 LEU A N 1
ATOM 1444 C CA . LEU A 1 178 ? 7.126 -0.640 -10.884 1.00 97.06 178 LEU A CA 1
ATOM 1445 C C . LEU A 1 178 ? 7.087 0.853 -11.195 1.00 97.06 178 LEU A C 1
ATOM 1447 O O . LEU A 1 178 ? 7.514 1.199 -12.285 1.00 97.06 178 LEU A O 1
ATOM 1451 N N . ASP A 1 179 ? 6.764 1.709 -10.225 1.00 96.44 179 ASP A N 1
ATOM 1452 C CA . ASP A 1 179 ? 6.775 3.170 -10.382 1.00 96.44 179 ASP A CA 1
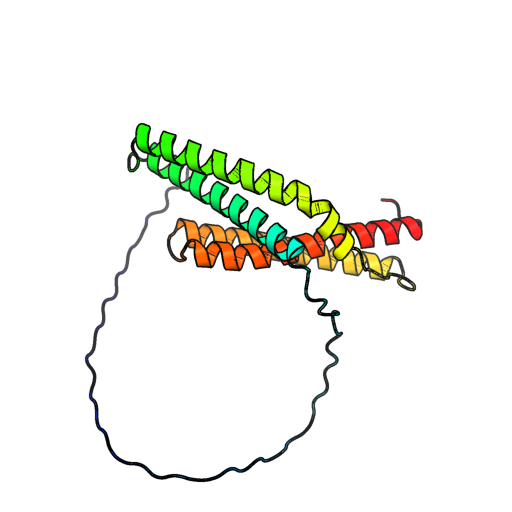ATOM 1453 C C . ASP A 1 179 ? 8.151 3.659 -10.866 1.00 96.44 179 ASP A C 1
ATOM 1455 O O . ASP A 1 179 ? 8.286 4.295 -11.910 1.00 96.44 179 ASP A O 1
ATOM 1459 N N . VAL A 1 180 ? 9.224 3.260 -10.169 1.00 95.31 180 VAL A N 1
ATOM 1460 C CA . VAL A 1 180 ? 10.596 3.637 -10.557 1.00 95.31 180 VAL A CA 1
ATOM 1461 C C . VAL A 1 180 ? 10.986 3.041 -11.917 1.00 95.31 180 VAL A C 1
ATOM 1463 O O . VAL A 1 180 ? 11.785 3.629 -12.656 1.00 95.31 180 VAL A O 1
ATOM 1466 N N . LEU A 1 181 ? 10.472 1.855 -12.258 1.00 96.00 181 LEU A N 1
ATOM 1467 C CA . LEU A 1 181 ? 10.695 1.249 -13.568 1.00 96.00 181 LEU A CA 1
ATOM 1468 C C . LEU A 1 181 ? 9.966 2.028 -14.666 1.00 96.00 181 LEU A C 1
ATOM 1470 O O . LEU A 1 181 ? 10.582 2.271 -15.704 1.00 96.00 181 LEU A O 1
ATOM 1474 N N . ASP A 1 182 ? 8.716 2.428 -14.440 1.00 96.56 182 ASP A N 1
ATOM 1475 C CA . ASP A 1 182 ? 7.912 3.193 -15.389 1.00 96.56 182 ASP A CA 1
ATOM 1476 C C . ASP A 1 182 ? 8.582 4.530 -15.700 1.00 96.56 182 ASP A C 1
ATOM 1478 O O . ASP A 1 182 ? 8.923 4.789 -16.857 1.00 96.56 182 ASP A O 1
ATOM 1482 N N . ASP A 1 183 ? 8.950 5.283 -14.659 1.00 95.25 183 ASP A N 1
ATOM 1483 C CA . ASP A 1 183 ? 9.727 6.521 -14.774 1.00 95.25 183 ASP A CA 1
ATOM 1484 C C . ASP A 1 183 ? 11.012 6.301 -15.586 1.00 95.25 183 ASP A C 1
ATOM 1486 O O . ASP A 1 183 ? 11.421 7.113 -16.425 1.00 95.25 183 ASP A O 1
ATOM 1490 N N . SER A 1 184 ? 11.703 5.184 -15.352 1.00 95.19 184 SER A N 1
ATOM 1491 C CA . SER A 1 184 ? 12.952 4.880 -16.050 1.00 95.19 184 SER A CA 1
ATOM 1492 C C . SER A 1 184 ? 12.719 4.520 -17.528 1.00 95.19 184 SER A C 1
ATOM 1494 O O . SER A 1 184 ? 13.557 4.865 -18.372 1.00 95.19 184 SER A O 1
ATOM 1496 N N . ILE A 1 185 ? 11.605 3.854 -17.855 1.00 95.88 185 ILE A N 1
ATOM 1497 C CA . ILE A 1 185 ? 11.183 3.553 -19.231 1.00 95.88 185 ILE A CA 1
ATOM 1498 C C . ILE A 1 185 ? 10.804 4.846 -19.959 1.00 95.88 185 ILE A C 1
ATOM 1500 O O . ILE A 1 185 ? 11.266 5.054 -21.084 1.00 95.88 185 ILE A O 1
ATOM 1504 N N . GLU A 1 186 ? 10.037 5.733 -19.323 1.00 95.12 1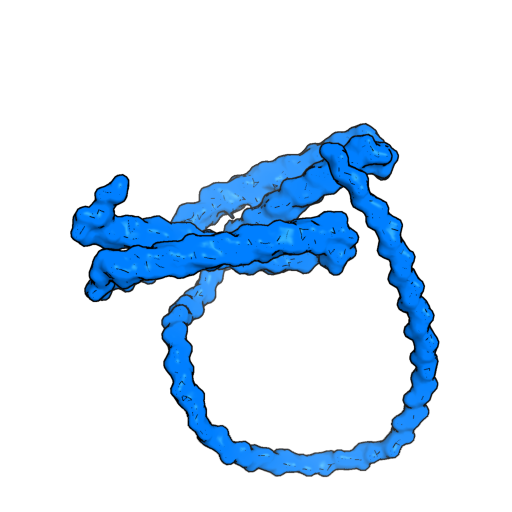86 GLU A N 1
ATOM 1505 C CA . GLU A 1 186 ? 9.670 7.048 -19.866 1.00 95.12 186 GLU A CA 1
ATOM 1506 C C . GLU A 1 186 ? 10.916 7.870 -20.203 1.00 95.12 186 GLU A C 1
ATOM 1508 O O . GLU A 1 186 ? 11.126 8.263 -21.352 1.00 95.12 186 GLU A O 1
ATOM 1513 N N . ASN A 1 187 ? 11.849 7.981 -19.255 1.00 94.06 187 ASN A N 1
ATOM 1514 C CA . ASN A 1 187 ? 13.140 8.633 -19.477 1.00 94.06 187 ASN A CA 1
ATOM 1515 C C . ASN A 1 187 ? 13.939 8.019 -20.648 1.00 94.06 187 ASN A C 1
ATOM 1517 O O . ASN A 1 187 ? 14.708 8.710 -21.327 1.00 94.06 187 ASN A O 1
ATOM 1521 N N . ALA A 1 188 ? 13.834 6.706 -20.880 1.00 94.81 188 ALA A N 1
ATOM 1522 C CA . ALA A 1 188 ? 14.498 6.043 -22.001 1.00 94.81 188 ALA A CA 1
ATOM 1523 C C . ALA A 1 188 ? 13.809 6.337 -23.342 1.00 94.81 188 ALA A C 1
ATOM 1525 O O . ALA A 1 188 ? 14.499 6.569 -24.340 1.00 94.81 188 ALA A O 1
ATOM 1526 N N . LEU A 1 189 ? 12.475 6.365 -23.361 1.00 95.81 189 LEU A N 1
ATOM 1527 C CA . LEU A 1 189 ? 11.667 6.742 -24.521 1.00 95.81 189 LEU A CA 1
ATOM 1528 C C . LEU A 1 189 ? 11.953 8.189 -24.948 1.00 95.81 189 LEU A C 1
ATOM 1530 O O . LEU A 1 189 ? 12.279 8.421 -26.119 1.00 95.81 189 LEU A O 1
ATOM 1534 N N . GLU A 1 190 ? 11.979 9.125 -23.997 1.00 94.81 190 GLU A N 1
ATOM 1535 C CA . GLU A 1 190 ? 12.319 10.534 -24.239 1.00 94.81 190 GLU A CA 1
ATOM 1536 C C . GLU A 1 190 ? 13.701 10.682 -24.896 1.00 94.81 190 GLU A C 1
ATOM 1538 O O . GLU A 1 190 ? 13.877 11.402 -25.885 1.00 94.81 190 GLU A O 1
ATOM 1543 N N . ARG A 1 191 ? 14.709 9.941 -24.407 1.00 94.00 191 ARG A N 1
ATOM 1544 C CA . ARG A 1 191 ? 16.073 9.941 -24.980 1.00 94.00 191 ARG A CA 1
ATOM 1545 C C . ARG A 1 191 ? 16.121 9.433 -26.420 1.00 94.00 191 ARG A C 1
ATOM 1547 O O . ARG A 1 191 ? 17.022 9.822 -27.167 1.00 94.00 191 ARG A O 1
ATOM 1554 N N . LEU A 1 192 ? 15.189 8.565 -26.810 1.00 94.62 192 LEU A N 1
ATOM 1555 C CA . LEU A 1 192 ? 15.037 8.076 -28.183 1.00 94.62 192 LEU A CA 1
ATOM 1556 C C . LEU A 1 192 ? 14.195 9.016 -29.063 1.00 94.62 192 LEU A C 1
ATOM 1558 O O . LEU A 1 192 ? 14.038 8.747 -30.256 1.00 94.62 192 LEU A O 1
ATOM 1562 N N . GLY A 1 193 ? 13.711 10.132 -28.511 1.00 92.50 193 GLY A N 1
ATOM 1563 C CA . GLY A 1 193 ? 12.892 11.119 -29.212 1.00 92.50 193 GLY A CA 1
ATOM 1564 C C . GLY A 1 193 ? 11.417 10.734 -29.314 1.00 92.50 193 GLY A C 1
ATOM 1565 O O . GLY A 1 193 ? 10.736 11.222 -30.217 1.00 92.50 193 GLY A O 1
ATOM 1566 N N . TYR A 1 194 ? 10.948 9.841 -28.442 1.00 90.19 194 TYR A N 1
ATOM 1567 C CA . TYR A 1 194 ? 9.531 9.578 -28.232 1.00 90.19 194 TYR A CA 1
ATOM 1568 C C . TYR A 1 194 ? 9.058 10.481 -27.086 1.00 90.19 194 TYR A C 1
ATOM 1570 O O . TYR A 1 194 ? 9.433 10.257 -25.944 1.00 90.19 194 TYR A O 1
ATOM 1578 N N . ASP A 1 195 ? 8.322 11.530 -27.438 1.00 78.00 195 ASP A N 1
ATOM 1579 C CA . ASP A 1 195 ? 7.720 12.528 -26.544 1.00 78.00 195 ASP A CA 1
ATOM 1580 C C . ASP A 1 195 ? 6.238 12.561 -26.948 1.00 78.00 195 ASP A C 1
ATOM 1582 O O . ASP A 1 195 ? 5.935 12.869 -28.111 1.00 78.00 195 ASP A O 1
ATOM 1586 N N . ASP A 1 196 ? 5.359 12.063 -26.080 1.00 64.38 196 ASP A N 1
ATOM 1587 C CA . ASP A 1 196 ? 3.931 11.835 -26.333 1.00 64.38 196 ASP A CA 1
ATOM 1588 C C . ASP A 1 196 ? 3.035 13.057 -26.061 1.00 64.38 196 ASP A C 1
ATOM 1590 O O . ASP A 1 196 ? 3.289 13.852 -25.132 1.00 64.38 196 ASP A O 1
#

Sequence (196 aa):
MKKYLILSAISLLAFTGCKTNVPSSNVNNNQTNSQVVENNVTQTPSTELSGDANSYFSAKAEKDWIDVELDKAEYEYRNGSLSADEFKSKKIDLEDRERTLERTEDSLEYIVERELSVYDFSGKNIEELLTEKRDVEKQENELELEEHKLEDEYRLGNITKDEFIQKQTSIVERETKLDVLDDSIENALERLGYDD

Secondary structure (DSSP, 8-state):
-----------------------------------------------PPPHHHHHHHHHHHHHHHHHHHHHHHHHHHHHTSS-HHHHHHHHHHHHHHHHHHHHHHHHHHHHHHHHH-----TT--HHHHHHHHHHHHHHHHHHHHHHHHHHHHHHTTSS-HHHHHHHHHHHHHHHHHHHHHHHHHHHHHHHTT---

Organism: NCBI:txid2840819

Radius of gyration: 24.91 Å; chains: 1; bounding box: 51×62×52 Å

Foldseek 3Di:
DDDDDDDDDDDDDDDDDDDDDDDDDDDDDDDDDDDDDDDDDPDPPPPPDDPLLLLLLLLVLLLLVLVLVLVLLVVCPVVVVADPVRNVVSNVVSVVSNVVSVVSNVVSVVVNLVVLLDDDPPPDDLVRLVVVLVVLVVVLVVLVVVLVVLSVCVSVVVDDPVVSSVVSSVSSSSNSNSVSVNVNSVVVCVVNVNDD

pLDDT: mean 80.94, std 26.02, range [27.98, 98.69]